Protein AF-A0A960EBP1-F1 (afdb_monomer)

Mean predicted aligned error: 22.65 Å

Radius of gyration: 35.59 Å; Cα contacts (8 Å, |Δi|>4): 374; chains: 1; bounding box: 131×84×80 Å

Structure (mmCIF, N/CA/C/O backbone):
data_AF-A0A960EBP1-F1
#
_entry.id   AF-A0A960EBP1-F1
#
loop_
_atom_site.group_PDB
_atom_site.id
_atom_site.type_symbol
_atom_site.label_atom_id
_atom_site.label_alt_id
_atom_site.label_comp_id
_atom_site.label_asym_id
_atom_site.label_entity_id
_atom_site.label_seq_id
_atom_site.pdbx_PDB_ins_code
_atom_site.Cartn_x
_atom_site.Cartn_y
_atom_site.Cartn_z
_atom_site.occupancy
_atom_site.B_iso_or_equiv
_atom_site.auth_seq_id
_atom_site.auth_comp_id
_atom_site.auth_asym_id
_atom_site.auth_atom_id
_atom_site.pdbx_PDB_model_num
ATOM 1 N N . MET A 1 1 ? 84.058 -10.678 -23.911 1.00 50.53 1 MET A N 1
ATOM 2 C CA . MET A 1 1 ? 83.021 -11.671 -23.559 1.00 50.53 1 MET A CA 1
ATOM 3 C C . MET A 1 1 ? 81.679 -10.974 -23.654 1.00 50.53 1 MET A C 1
ATOM 5 O O . MET A 1 1 ? 81.379 -10.130 -22.823 1.00 50.53 1 MET A O 1
ATOM 9 N N . THR A 1 2 ? 80.952 -11.227 -24.736 1.00 47.22 2 THR A N 1
ATOM 10 C CA . THR A 1 2 ? 79.698 -10.547 -25.080 1.00 47.22 2 THR A CA 1
ATOM 11 C C . THR A 1 2 ? 78.542 -11.387 -24.536 1.00 47.22 2 THR A C 1
ATOM 13 O O . THR A 1 2 ? 78.370 -12.521 -24.969 1.00 47.22 2 THR A O 1
ATOM 16 N N . GLN A 1 3 ? 77.798 -10.866 -23.558 1.00 54.66 3 GLN A N 1
ATOM 17 C CA . GLN A 1 3 ? 76.606 -11.509 -22.992 1.00 54.66 3 GLN A CA 1
ATOM 18 C C . GLN A 1 3 ? 75.416 -11.304 -23.943 1.00 54.66 3 GLN A C 1
ATOM 20 O O . GLN A 1 3 ? 74.988 -10.169 -24.149 1.00 54.66 3 GLN A O 1
ATOM 25 N N . GLN A 1 4 ? 74.886 -12.384 -24.521 1.00 52.62 4 GLN A N 1
ATOM 26 C CA . GLN A 1 4 ? 73.620 -12.379 -25.261 1.00 52.62 4 GLN A CA 1
ATOM 27 C C . GLN A 1 4 ? 72.475 -12.723 -24.297 1.00 52.62 4 GLN A C 1
ATOM 29 O O . GLN A 1 4 ? 72.468 -13.795 -23.698 1.00 52.62 4 GLN A O 1
ATOM 34 N N . HIS A 1 5 ? 71.518 -11.805 -24.141 1.00 60.91 5 HIS A N 1
ATOM 35 C CA . HIS A 1 5 ? 70.245 -12.052 -23.457 1.00 60.91 5 HIS A CA 1
ATOM 36 C C . HIS A 1 5 ? 69.281 -12.806 -24.396 1.00 60.91 5 HIS A C 1
ATOM 38 O O . HIS A 1 5 ? 69.141 -12.389 -25.548 1.00 60.91 5 HIS A O 1
ATOM 44 N N . PRO A 1 6 ? 68.581 -13.862 -23.940 1.00 66.56 6 PRO A N 1
ATOM 45 C CA . PRO A 1 6 ? 67.553 -14.528 -24.733 1.00 66.56 6 PRO A CA 1
ATOM 46 C C . PRO A 1 6 ? 66.251 -13.713 -24.724 1.00 66.56 6 PRO A C 1
ATOM 48 O O . PRO A 1 6 ? 65.672 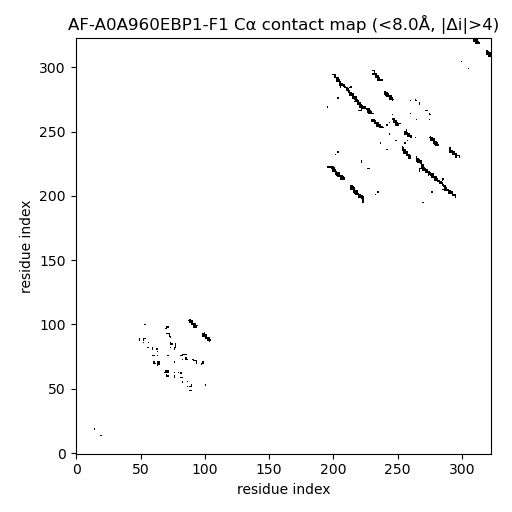-13.453 -23.671 1.00 66.56 6 PRO A O 1
ATOM 51 N N . SER A 1 7 ? 65.779 -13.309 -25.903 1.00 63.53 7 SER A N 1
ATOM 52 C CA . SER A 1 7 ? 64.467 -12.682 -26.078 1.00 63.53 7 SER A CA 1
ATOM 53 C C . SER A 1 7 ? 63.365 -13.741 -25.975 1.00 63.53 7 SER A C 1
ATOM 55 O O . SER A 1 7 ? 63.286 -14.653 -26.796 1.00 63.53 7 SER A O 1
ATOM 57 N N . THR A 1 8 ? 62.502 -13.619 -24.969 1.00 63.38 8 THR A N 1
ATOM 58 C CA . THR A 1 8 ? 61.244 -14.365 -24.861 1.00 63.38 8 THR A CA 1
ATOM 59 C C . THR A 1 8 ? 60.291 -13.926 -25.971 1.00 63.38 8 THR A C 1
ATOM 61 O O . THR A 1 8 ? 59.839 -12.782 -25.988 1.00 63.38 8 THR A O 1
ATOM 64 N N . ALA A 1 9 ? 59.976 -14.830 -26.896 1.00 58.91 9 ALA A N 1
ATOM 65 C CA . ALA A 1 9 ? 58.909 -14.639 -27.868 1.00 58.91 9 ALA A CA 1
ATOM 66 C C . ALA A 1 9 ? 57.545 -14.790 -27.167 1.00 58.91 9 ALA A C 1
ATOM 68 O O . ALA A 1 9 ? 57.033 -15.902 -27.036 1.00 58.91 9 ALA A O 1
ATOM 69 N N . SER A 1 10 ? 56.955 -13.683 -26.704 1.00 62.94 10 SER A N 1
ATOM 70 C CA . SER A 1 10 ? 55.517 -13.646 -26.416 1.00 62.94 10 SER A CA 1
ATOM 71 C C . SER A 1 10 ? 54.772 -13.739 -27.741 1.00 62.94 10 SER A C 1
ATOM 73 O O . SER A 1 10 ? 54.796 -12.815 -28.552 1.00 62.94 10 SER A O 1
ATOM 75 N N . GLY A 1 11 ? 54.146 -14.888 -27.984 1.00 61.69 11 GLY A N 1
ATOM 76 C CA . GLY A 1 11 ? 53.206 -15.071 -29.079 1.00 61.69 11 GLY A CA 1
ATOM 77 C C . GLY A 1 11 ? 51.903 -14.341 -28.778 1.00 61.69 11 GLY A C 1
ATOM 78 O O . GLY A 1 11 ? 50.928 -14.985 -28.400 1.00 61.69 11 GLY A O 1
ATOM 79 N N . ASP A 1 12 ? 51.885 -13.022 -28.963 1.00 64.00 12 ASP A N 1
ATOM 80 C CA . ASP A 1 12 ? 50.646 -12.245 -29.021 1.00 64.00 12 ASP A CA 1
ATOM 81 C C . ASP A 1 12 ? 49.909 -12.607 -30.312 1.00 64.00 12 ASP A C 1
ATOM 83 O O . ASP A 1 12 ? 50.101 -12.031 -31.385 1.00 64.00 12 ASP A O 1
ATOM 87 N N . ARG A 1 13 ? 49.072 -13.638 -30.211 1.00 66.62 13 ARG A N 1
ATOM 88 C CA . ARG A 1 13 ? 48.073 -13.963 -31.223 1.00 66.62 13 ARG A CA 1
ATOM 89 C C . ARG A 1 13 ? 46.947 -12.949 -31.064 1.00 66.62 13 ARG A C 1
ATOM 91 O O . ARG A 1 13 ? 46.098 -13.098 -30.193 1.00 66.62 13 ARG A O 1
ATOM 98 N N . GLY A 1 14 ? 46.977 -11.892 -31.873 1.00 66.62 14 GLY A N 1
ATOM 99 C CA . GLY A 1 14 ? 45.854 -10.966 -31.982 1.00 66.62 14 GLY A CA 1
ATOM 100 C C . GLY A 1 14 ? 44.593 -11.733 -32.385 1.00 66.62 14 GLY A C 1
ATOM 101 O O . GLY A 1 14 ? 44.607 -12.447 -33.388 1.00 66.62 14 GLY A O 1
ATOM 102 N N . PHE A 1 15 ? 43.532 -11.613 -31.583 1.00 70.62 15 PHE A N 1
ATOM 103 C CA . PHE A 1 15 ? 42.218 -12.179 -31.885 1.00 70.62 15 PHE A CA 1
ATOM 104 C C . PHE A 1 15 ? 41.768 -11.705 -33.266 1.00 70.62 15 PHE A C 1
ATOM 106 O O . PHE A 1 15 ? 41.815 -10.511 -33.574 1.00 70.62 15 PHE A O 1
ATOM 113 N N . SER A 1 16 ? 41.360 -12.641 -34.118 1.00 85.38 16 SER A N 1
ATOM 114 C CA . SER A 1 16 ? 40.920 -12.289 -35.464 1.00 85.38 16 SER A CA 1
ATOM 115 C C . SER A 1 16 ? 39.616 -11.493 -35.381 1.00 85.38 16 SER A C 1
ATOM 117 O O . SER A 1 16 ? 38.728 -11.828 -34.600 1.00 85.38 16 SER A O 1
ATOM 119 N N . LEU A 1 17 ? 39.451 -10.455 -36.207 1.00 85.88 17 LEU A N 1
ATOM 120 C CA . LEU A 1 17 ? 38.198 -9.684 -36.254 1.00 85.88 17 LEU A CA 1
ATOM 121 C C . LEU A 1 17 ? 36.979 -10.583 -36.521 1.00 85.88 17 LEU A C 1
ATOM 123 O O . LEU A 1 17 ? 35.895 -10.326 -36.003 1.00 85.88 17 LEU A O 1
ATOM 127 N N . ILE A 1 18 ? 37.168 -11.669 -37.280 1.00 90.12 18 ILE A N 1
ATOM 128 C CA . ILE A 1 18 ? 36.109 -12.651 -37.542 1.00 90.12 18 ILE A CA 1
ATOM 129 C C . ILE A 1 18 ? 35.723 -13.445 -36.287 1.00 90.12 18 ILE A C 1
ATOM 131 O O . ILE A 1 18 ? 34.579 -13.854 -36.145 1.00 90.12 18 ILE A O 1
ATOM 135 N N . GLU A 1 19 ? 36.656 -13.635 -35.360 1.00 87.38 19 GLU A N 1
ATOM 136 C CA . GLU A 1 19 ? 36.460 -14.411 -34.137 1.00 87.38 19 GLU A CA 1
ATOM 137 C C . GLU A 1 19 ? 35.567 -13.646 -33.167 1.00 87.38 19 GLU A C 1
ATOM 139 O O . GLU A 1 19 ? 34.557 -14.165 -32.698 1.00 87.38 19 GLU A O 1
ATOM 144 N N . MET A 1 20 ? 35.860 -12.361 -32.970 1.00 89.56 20 MET A N 1
ATOM 145 C CA . MET A 1 20 ? 34.991 -11.492 -32.182 1.00 89.56 20 MET A CA 1
ATOM 146 C C . MET A 1 20 ? 33.631 -11.285 -32.859 1.00 8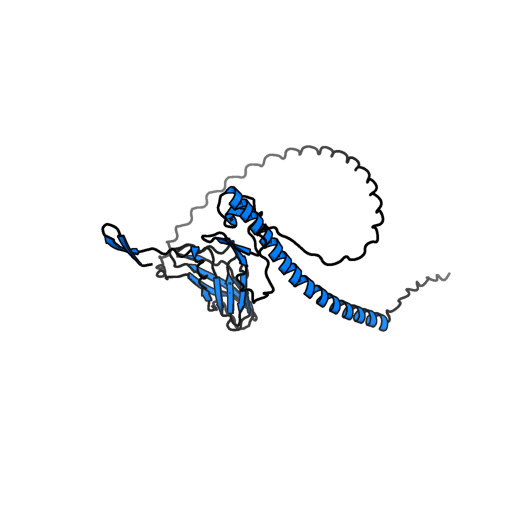9.56 20 MET A C 1
ATOM 148 O O . MET A 1 20 ? 32.620 -11.267 -32.163 1.00 89.56 20 MET A O 1
ATOM 152 N N . LEU A 1 21 ? 33.571 -11.215 -34.196 1.00 90.25 21 LEU A N 1
ATOM 153 C CA . LEU A 1 21 ? 32.307 -11.099 -34.933 1.00 90.25 21 LEU A CA 1
ATOM 154 C C . LEU A 1 21 ? 31.401 -12.326 -34.746 1.00 90.25 21 LEU A C 1
ATOM 156 O O . LEU A 1 21 ? 30.203 -12.178 -34.500 1.00 90.25 21 LEU A O 1
ATOM 160 N N . VAL A 1 22 ? 31.954 -13.536 -34.844 1.00 92.94 22 VAL A N 1
ATOM 161 C CA . VAL A 1 22 ? 31.183 -14.769 -34.630 1.00 92.94 22 VAL A CA 1
ATOM 162 C C . VAL A 1 22 ? 30.699 -14.845 -33.184 1.00 92.94 22 VAL A C 1
ATOM 164 O O . VAL A 1 22 ? 29.532 -15.153 -32.958 1.00 92.94 22 VAL A O 1
ATOM 167 N N . VAL A 1 23 ? 31.540 -14.487 -32.209 1.00 94.31 23 VAL A N 1
ATOM 168 C CA . VAL A 1 23 ? 31.164 -14.500 -30.788 1.00 94.31 23 VAL A CA 1
ATOM 169 C C . VAL A 1 23 ? 30.004 -13.548 -30.507 1.00 94.31 23 VAL A C 1
ATOM 171 O O . VAL A 1 23 ? 28.998 -13.981 -29.950 1.00 94.31 23 VAL A O 1
ATOM 174 N N . ILE A 1 24 ? 30.084 -12.282 -30.929 1.00 93.25 24 ILE A N 1
ATOM 175 C CA . ILE A 1 24 ? 28.989 -11.329 -30.676 1.00 93.25 24 ILE A CA 1
ATOM 176 C C . ILE A 1 24 ? 27.703 -11.724 -31.412 1.00 93.25 24 ILE A C 1
ATOM 178 O O . ILE A 1 24 ? 26.613 -11.502 -30.893 1.00 93.25 24 ILE A O 1
ATOM 182 N N . THR A 1 25 ? 27.817 -12.358 -32.583 1.00 96.06 25 THR A N 1
ATOM 183 C CA . THR A 1 25 ? 26.655 -12.837 -33.344 1.00 96.06 25 THR A CA 1
ATOM 184 C C . THR A 1 25 ? 25.982 -14.010 -32.633 1.00 96.06 25 THR A C 1
ATOM 186 O O . THR A 1 25 ? 24.767 -13.998 -32.449 1.00 96.06 25 THR A O 1
ATOM 189 N N . VAL A 1 26 ? 26.757 -15.001 -32.180 1.00 96.00 26 VAL A N 1
ATOM 190 C CA . VAL A 1 26 ? 26.234 -16.151 -31.426 1.00 96.00 26 VAL A CA 1
ATOM 191 C C . VAL A 1 26 ? 25.617 -15.692 -30.105 1.00 96.00 26 VAL A C 1
ATOM 193 O O . VAL A 1 26 ? 24.510 -16.114 -29.781 1.00 96.00 26 VAL A O 1
ATOM 196 N N . LEU A 1 27 ? 26.274 -14.783 -29.376 1.00 95.38 27 LEU A N 1
ATOM 197 C CA . LEU A 1 27 ? 25.723 -14.212 -28.144 1.00 95.38 27 LEU A CA 1
ATOM 198 C C . LEU A 1 27 ? 24.431 -13.425 -28.405 1.00 95.38 27 LEU A C 1
ATOM 200 O O . LEU A 1 27 ? 23.485 -13.554 -27.633 1.00 95.38 27 LEU A O 1
ATOM 204 N N . GLY A 1 28 ? 24.352 -12.670 -29.506 1.00 95.75 28 GLY A N 1
ATOM 205 C CA . GLY A 1 28 ? 23.135 -11.964 -29.909 1.00 95.75 28 GLY A CA 1
ATOM 206 C C . GLY A 1 28 ? 21.968 -12.914 -30.189 1.00 95.75 28 GLY A C 1
ATOM 207 O O . GLY A 1 28 ? 20.865 -12.698 -29.689 1.00 95.75 28 GLY A O 1
ATOM 208 N N . ILE A 1 29 ? 22.215 -14.005 -30.920 1.00 95.94 29 ILE A N 1
ATOM 209 C CA . ILE A 1 29 ? 21.192 -15.023 -31.200 1.00 95.94 29 ILE A CA 1
ATOM 210 C C . ILE A 1 29 ? 20.745 -15.705 -29.899 1.00 95.94 29 ILE A C 1
ATOM 212 O O . ILE A 1 29 ? 19.546 -15.763 -29.623 1.00 95.94 29 ILE A O 1
ATOM 216 N N . LEU A 1 30 ? 21.684 -16.164 -29.063 1.00 95.94 30 LEU A N 1
ATOM 217 C CA . LEU A 1 30 ? 21.364 -16.835 -27.798 1.00 95.94 30 LEU A CA 1
ATOM 218 C C . LEU A 1 30 ? 20.577 -15.933 -26.836 1.00 95.94 30 LEU A C 1
ATOM 220 O O . LEU A 1 30 ? 19.619 -16.397 -26.222 1.00 95.94 30 LEU A O 1
ATOM 224 N N . ALA A 1 31 ? 20.924 -14.645 -26.744 1.00 92.06 31 ALA A N 1
ATOM 225 C CA . ALA A 1 31 ? 20.224 -13.694 -25.883 1.00 92.06 31 ALA A CA 1
ATOM 226 C C . ALA A 1 31 ? 18.737 -13.561 -26.249 1.00 92.06 31 ALA A C 1
ATOM 228 O O . ALA A 1 31 ? 17.886 -13.536 -25.362 1.00 92.06 31 ALA A O 1
ATOM 229 N N . THR A 1 32 ? 18.404 -13.533 -27.545 1.00 92.25 32 THR A N 1
ATOM 230 C CA . THR A 1 32 ? 16.998 -13.439 -27.975 1.00 92.25 32 THR A CA 1
ATOM 231 C C . THR A 1 32 ? 16.188 -14.679 -27.596 1.00 92.25 32 THR A C 1
ATOM 233 O O . THR A 1 32 ? 15.077 -14.540 -27.089 1.00 92.25 32 THR A O 1
ATOM 236 N N . ILE A 1 33 ? 16.752 -15.882 -27.758 1.00 90.00 33 ILE A N 1
ATOM 237 C CA . ILE A 1 33 ? 16.079 -17.148 -27.423 1.00 90.00 33 ILE A CA 1
ATOM 238 C C . ILE A 1 33 ? 15.768 -17.221 -25.922 1.00 90.00 33 ILE A C 1
ATOM 240 O O . ILE A 1 33 ? 14.661 -17.598 -25.540 1.00 90.00 33 ILE A O 1
ATOM 244 N N . VAL A 1 34 ? 16.716 -16.817 -25.069 1.00 88.12 34 VAL A N 1
ATOM 245 C CA . VAL A 1 34 ? 16.548 -16.842 -23.607 1.00 88.12 34 VAL A CA 1
ATOM 246 C C . VAL A 1 34 ? 15.411 -15.926 -23.149 1.00 88.12 34 VAL A C 1
ATOM 248 O O . VAL A 1 34 ? 14.614 -16.336 -22.312 1.00 88.12 34 VAL A O 1
ATOM 251 N N . VAL A 1 35 ? 15.278 -14.724 -23.719 1.00 82.00 35 VAL A N 1
ATOM 252 C CA . VAL A 1 35 ? 14.202 -13.788 -23.341 1.00 82.00 35 VAL A CA 1
ATOM 253 C C . VAL A 1 35 ? 12.819 -14.362 -23.658 1.00 82.00 35 VAL A C 1
ATOM 255 O O . VAL A 1 35 ? 11.915 -14.256 -22.831 1.00 82.00 35 VAL A O 1
ATOM 258 N N . PHE A 1 36 ? 12.647 -15.009 -24.816 1.00 76.38 36 PHE A N 1
ATOM 259 C CA . PHE A 1 36 ? 11.378 -15.660 -25.158 1.00 76.38 36 PHE A CA 1
ATOM 260 C C . PHE A 1 36 ? 11.080 -16.868 -24.260 1.00 76.38 36 PHE A C 1
ATOM 262 O O . PHE A 1 36 ? 9.939 -17.034 -23.838 1.00 76.38 36 PHE A O 1
ATOM 269 N N . ALA A 1 37 ? 12.095 -17.665 -23.914 1.00 76.25 37 ALA A N 1
ATOM 270 C CA . ALA A 1 37 ? 11.937 -18.797 -23.001 1.00 76.25 37 ALA A CA 1
ATOM 271 C C . ALA A 1 37 ? 11.593 -18.360 -21.561 1.00 76.25 37 ALA A C 1
ATOM 273 O O . ALA A 1 37 ? 10.751 -18.980 -20.918 1.00 76.25 37 ALA A O 1
ATOM 274 N N . MET A 1 38 ? 12.195 -17.272 -21.063 1.00 72.88 38 MET A N 1
ATOM 275 C CA . MET A 1 38 ? 11.909 -16.732 -19.725 1.00 72.88 38 MET A CA 1
ATOM 276 C C . MET A 1 38 ? 10.504 -16.134 -19.617 1.00 72.88 38 MET A C 1
ATOM 278 O O . MET A 1 38 ? 9.889 -16.225 -18.560 1.00 72.88 38 MET A O 1
ATOM 282 N N . ARG A 1 39 ? 9.992 -15.532 -20.697 1.00 64.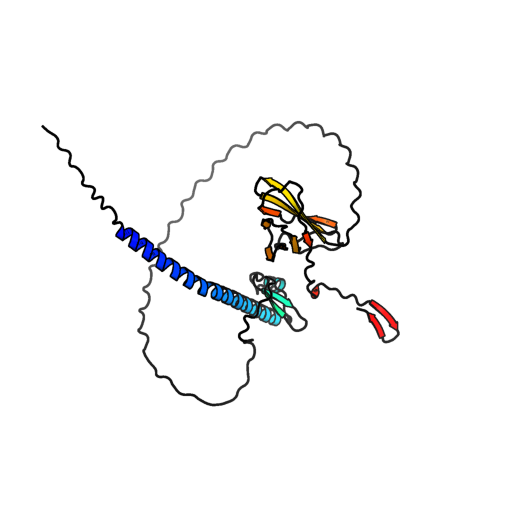38 39 ARG A N 1
ATOM 283 C CA . ARG A 1 39 ? 8.672 -14.891 -20.691 1.00 64.38 39 ARG A CA 1
ATOM 284 C C . ARG A 1 39 ? 7.525 -15.898 -20.574 1.00 64.38 39 ARG A C 1
ATOM 286 O O . ARG A 1 39 ? 6.545 -15.589 -19.924 1.00 64.38 39 ARG A O 1
ATOM 293 N N . GLY A 1 40 ? 7.663 -17.095 -21.151 1.00 65.88 40 GLY A N 1
ATOM 294 C CA . GLY A 1 40 ? 6.643 -18.145 -21.034 1.00 65.88 40 GLY A CA 1
ATOM 295 C C . GLY A 1 40 ? 6.596 -18.817 -19.657 1.00 65.88 40 GLY A C 1
ATOM 296 O O . GLY A 1 40 ? 5.523 -19.165 -19.190 1.00 65.88 40 GLY A O 1
ATOM 297 N N . GLY A 1 41 ? 7.742 -18.976 -18.986 1.00 66.00 41 GLY A N 1
ATOM 298 C CA . GLY A 1 41 ? 7.796 -19.633 -17.673 1.00 66.00 41 GLY A CA 1
ATOM 299 C C . GLY A 1 41 ? 7.446 -18.732 -16.484 1.00 66.00 41 GLY A C 1
ATOM 300 O O . GLY A 1 41 ? 7.137 -19.248 -15.415 1.00 66.00 41 GLY A O 1
ATOM 301 N N . ALA A 1 42 ? 7.519 -17.407 -16.640 1.00 67.00 42 ALA A N 1
ATOM 302 C CA . ALA A 1 42 ? 7.250 -16.467 -15.551 1.00 67.00 42 ALA A CA 1
ATOM 303 C C . ALA A 1 42 ? 5.755 -16.403 -15.199 1.00 67.00 42 ALA A C 1
ATOM 305 O O . ALA A 1 42 ? 5.404 -16.575 -14.035 1.00 67.00 42 ALA A O 1
ATO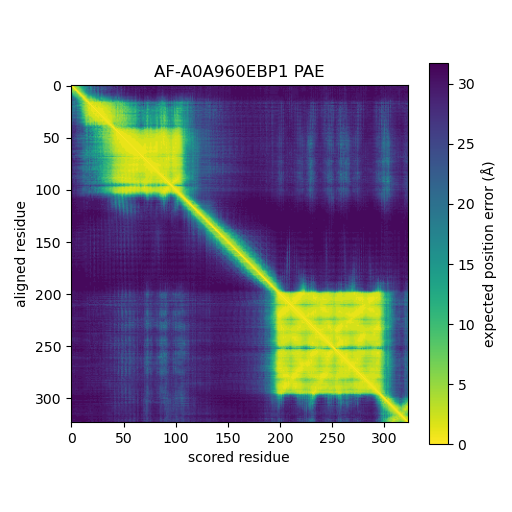M 306 N N . ASP A 1 43 ? 4.892 -16.242 -16.206 1.00 65.69 43 ASP A N 1
ATOM 307 C CA . ASP A 1 43 ? 3.441 -16.136 -16.010 1.00 65.69 43 ASP A CA 1
ATOM 308 C C . ASP A 1 43 ? 2.856 -17.449 -15.450 1.00 65.69 43 ASP A C 1
ATOM 310 O O . ASP A 1 43 ? 1.994 -17.444 -14.574 1.00 65.69 43 ASP A O 1
ATOM 314 N N . GLU A 1 44 ? 3.375 -18.597 -15.901 1.00 69.81 44 GLU A N 1
ATOM 315 C CA . GLU A 1 44 ? 2.947 -19.915 -15.420 1.00 69.81 44 GLU A CA 1
ATOM 316 C C . GLU A 1 44 ? 3.421 -20.199 -13.985 1.00 69.81 44 GLU A C 1
ATOM 318 O O . GLU A 1 44 ? 2.687 -20.795 -13.196 1.00 69.81 44 GLU A O 1
ATOM 323 N N . ALA A 1 45 ? 4.613 -19.725 -13.604 1.00 67.50 45 ALA A N 1
ATOM 324 C CA . ALA A 1 45 ? 5.100 -19.827 -12.228 1.00 67.50 45 ALA A CA 1
ATOM 325 C C . ALA A 1 45 ? 4.274 -18.973 -11.254 1.00 67.50 45 ALA A C 1
ATOM 327 O O . ALA A 1 45 ? 4.064 -19.382 -10.112 1.00 67.50 45 ALA A O 1
ATOM 328 N N . GLU A 1 46 ? 3.798 -17.813 -11.708 1.00 72.56 46 GLU A N 1
ATOM 329 C CA . GLU A 1 46 ? 2.905 -16.948 -10.940 1.00 72.56 46 GLU A CA 1
ATOM 330 C C . GLU A 1 46 ? 1.516 -17.580 -10.796 1.00 72.56 46 GLU A C 1
ATOM 332 O O . GLU A 1 46 ? 1.031 -17.756 -9.684 1.00 72.56 46 GLU A O 1
ATOM 337 N N . ALA A 1 47 ? 0.899 -18.044 -11.884 1.00 72.38 47 ALA A N 1
ATOM 338 C CA . ALA A 1 47 ? -0.376 -18.759 -11.795 1.00 72.38 47 ALA A CA 1
ATOM 339 C C . ALA A 1 47 ? -0.292 -19.986 -10.862 1.00 72.38 47 ALA A C 1
ATOM 341 O O . ALA A 1 47 ? -1.192 -20.233 -10.054 1.00 72.38 47 ALA A O 1
ATOM 342 N N . ALA A 1 48 ? 0.819 -20.726 -10.919 1.00 71.00 48 ALA A N 1
ATOM 343 C CA . ALA A 1 48 ? 1.066 -21.857 -10.036 1.00 71.00 48 ALA A CA 1
ATOM 344 C C . ALA A 1 48 ? 1.236 -21.451 -8.562 1.00 71.00 48 ALA A C 1
ATOM 346 O O . ALA A 1 48 ? 0.821 -22.214 -7.686 1.00 71.00 48 ALA A O 1
ATOM 347 N N . SER A 1 49 ? 1.822 -20.284 -8.263 1.00 78.25 49 SER A N 1
ATOM 348 C CA . SER A 1 49 ? 1.959 -19.808 -6.881 1.00 78.25 49 SER A CA 1
ATOM 349 C C . SER A 1 49 ? 0.614 -19.395 -6.291 1.00 78.25 49 SER A C 1
ATOM 351 O O . SER A 1 49 ? 0.329 -19.784 -5.160 1.00 78.25 49 SER A O 1
ATOM 353 N N . TYR A 1 50 ? -0.237 -18.713 -7.067 1.00 75.69 50 TYR A N 1
ATOM 354 C CA . TYR A 1 50 ? -1.611 -18.405 -6.658 1.00 75.69 50 TYR A CA 1
ATOM 355 C C . TYR A 1 50 ? -2.394 -19.691 -6.355 1.00 75.69 50 TYR A C 1
ATOM 357 O O . TYR A 1 50 ? -2.896 -19.858 -5.248 1.00 75.69 50 TYR A O 1
ATOM 365 N N . ALA A 1 51 ? -2.410 -20.659 -7.275 1.00 77.00 51 ALA A N 1
ATOM 366 C CA . ALA A 1 51 ? -3.140 -21.912 -7.066 1.00 77.00 51 ALA A CA 1
ATOM 367 C C . ALA A 1 51 ? -2.602 -22.749 -5.884 1.00 77.00 51 ALA A C 1
ATOM 369 O O . ALA A 1 51 ? -3.348 -23.479 -5.229 1.00 77.00 51 ALA A O 1
ATOM 370 N N . ALA A 1 52 ? -1.295 -22.699 -5.611 1.00 78.75 52 ALA A N 1
ATOM 371 C CA . ALA A 1 52 ? -0.704 -23.400 -4.470 1.00 78.75 52 ALA A CA 1
ATOM 372 C C . ALA A 1 52 ? -1.081 -22.750 -3.130 1.00 78.75 52 ALA A C 1
ATOM 374 O O . ALA A 1 52 ? -1.322 -23.449 -2.142 1.00 78.75 52 ALA A O 1
ATOM 375 N N . ASP A 1 53 ? -1.118 -21.422 -3.103 1.00 84.44 53 ASP A N 1
ATOM 376 C CA . ASP A 1 53 ? -1.494 -20.649 -1.929 1.00 84.44 53 ASP A CA 1
ATOM 377 C C . ASP A 1 53 ? -2.988 -20.805 -1.605 1.00 84.44 53 ASP A C 1
ATOM 379 O O . ASP A 1 53 ? -3.332 -21.119 -0.467 1.00 84.44 53 ASP A O 1
ATOM 383 N N . GLU A 1 54 ? -3.851 -20.747 -2.622 1.00 85.00 54 GLU A N 1
ATOM 384 C CA . GLU A 1 54 ? -5.291 -21.013 -2.511 1.00 85.00 54 GLU A CA 1
ATOM 385 C C . GLU A 1 54 ? -5.560 -22.350 -1.801 1.00 85.00 54 GLU A C 1
ATOM 387 O O . GLU A 1 54 ? -6.155 -22.379 -0.723 1.00 85.00 54 GLU A O 1
ATOM 392 N N . ARG A 1 55 ? -4.990 -23.451 -2.312 1.00 86.31 55 ARG A N 1
ATOM 393 C CA . ARG A 1 55 ? -5.122 -24.796 -1.711 1.00 86.31 55 ARG A CA 1
ATOM 394 C C . ARG A 1 55 ? -4.616 -24.872 -0.271 1.00 86.31 55 ARG A C 1
ATOM 396 O O . ARG A 1 55 ? -5.119 -25.661 0.535 1.00 86.31 55 ARG A O 1
ATOM 403 N N . THR A 1 56 ? -3.585 -24.091 0.052 1.00 92.50 56 THR A N 1
ATOM 404 C CA . THR A 1 56 ? -3.029 -24.032 1.409 1.00 92.50 56 THR A CA 1
ATOM 405 C C . THR A 1 56 ? -4.044 -23.416 2.367 1.00 92.50 56 THR A C 1
ATOM 407 O O . THR A 1 56 ? -4.262 -23.954 3.456 1.00 92.50 56 THR A O 1
ATOM 410 N N . ILE A 1 57 ? -4.703 -22.332 1.953 1.00 88.06 57 ILE A N 1
ATOM 411 C CA . ILE A 1 57 ? -5.737 -21.677 2.754 1.00 88.06 57 ILE A CA 1
ATOM 412 C C . ILE A 1 57 ? -6.980 -22.562 2.854 1.00 88.06 57 ILE A C 1
ATOM 414 O O . ILE A 1 57 ? -7.498 -22.726 3.954 1.00 88.06 57 ILE A O 1
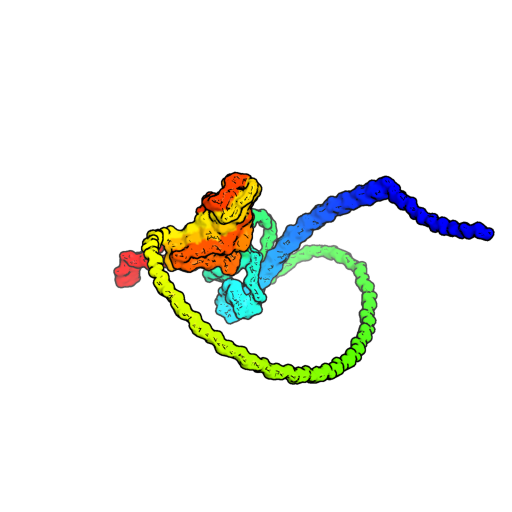ATOM 418 N N . GLU A 1 58 ? -7.419 -23.201 1.768 1.00 90.00 58 GLU A N 1
ATOM 419 C CA . GLU A 1 58 ? -8.566 -24.120 1.796 1.00 90.00 58 GLU A CA 1
ATOM 420 C C . GLU A 1 58 ? -8.370 -25.259 2.801 1.00 90.00 58 GLU A C 1
ATOM 422 O O . GLU A 1 58 ? -9.217 -25.502 3.661 1.00 90.00 58 GLU A O 1
ATOM 427 N N . THR A 1 59 ? -7.197 -25.894 2.774 1.00 93.00 59 THR A N 1
ATOM 428 C CA . THR A 1 59 ? -6.855 -26.957 3.730 1.00 93.00 59 THR A CA 1
ATOM 429 C C . THR A 1 59 ? -6.890 -26.444 5.175 1.00 93.00 59 THR A C 1
ATOM 431 O O . THR A 1 59 ? -7.376 -27.132 6.077 1.00 93.00 59 THR A O 1
ATOM 434 N N . ALA A 1 60 ? -6.390 -25.227 5.419 1.00 91.38 60 ALA A N 1
ATOM 435 C CA . ALA A 1 60 ? -6.422 -24.605 6.740 1.00 91.38 60 ALA A CA 1
ATOM 436 C C . ALA A 1 60 ? -7.858 -24.284 7.190 1.00 91.38 60 ALA A C 1
ATOM 438 O O . ALA A 1 60 ? -8.200 -24.513 8.351 1.00 91.38 60 ALA A O 1
ATOM 439 N N . GLN A 1 61 ? -8.708 -23.812 6.279 1.00 93.75 61 GLN A N 1
ATOM 440 C CA . GLN A 1 61 ? -10.116 -23.513 6.532 1.00 93.75 61 GLN A CA 1
ATOM 441 C C . GLN A 1 61 ? -10.917 -24.767 6.876 1.00 93.75 61 GLN A C 1
ATOM 443 O O . GLN A 1 61 ? -11.637 -24.784 7.875 1.00 93.75 61 GLN A O 1
ATOM 448 N N . GLU A 1 62 ? -10.754 -25.845 6.108 1.00 90.56 62 GLU A N 1
ATOM 449 C CA . GLU A 1 62 ? -11.390 -27.131 6.404 1.00 90.56 62 GLU A CA 1
ATOM 450 C C . GLU A 1 62 ? -10.936 -27.681 7.760 1.00 90.56 62 GLU A C 1
ATOM 452 O O . GLU A 1 62 ? -11.761 -28.121 8.566 1.00 90.56 62 GLU A O 1
ATOM 457 N N . ALA A 1 63 ? -9.636 -27.593 8.061 1.00 92.25 63 ALA A N 1
ATOM 458 C CA . ALA A 1 63 ? -9.095 -28.015 9.347 1.00 92.25 63 ALA A CA 1
ATOM 459 C C . ALA A 1 63 ? -9.634 -27.177 10.518 1.00 92.25 63 ALA A C 1
ATOM 461 O O . ALA A 1 63 ? -9.899 -27.730 11.590 1.00 92.25 63 ALA A O 1
ATOM 462 N N . TYR A 1 64 ? -9.807 -25.865 10.335 1.00 92.06 64 TYR A N 1
ATOM 463 C CA . TYR A 1 64 ? -10.364 -24.982 11.357 1.00 92.06 64 TYR A CA 1
ATOM 464 C C . TYR A 1 64 ? -11.854 -25.254 11.574 1.00 92.06 64 TYR A C 1
ATOM 466 O O . TYR A 1 64 ? -12.290 -25.395 12.720 1.00 92.06 64 TYR A O 1
ATOM 474 N N . ASN A 1 65 ? -12.620 -25.407 10.493 1.00 91.62 65 ASN A N 1
ATOM 475 C CA . ASN A 1 65 ? -14.045 -25.713 10.551 1.00 91.62 65 ASN A CA 1
ATOM 476 C C . ASN A 1 65 ? -14.309 -27.080 11.196 1.00 91.62 65 ASN A C 1
ATOM 478 O O . ASN A 1 65 ? -15.185 -27.203 12.049 1.00 91.62 65 ASN A O 1
ATOM 482 N N . ALA A 1 66 ? -13.492 -28.092 10.897 1.00 92.94 66 ALA A N 1
ATOM 483 C CA . ALA A 1 66 ? -13.587 -29.399 11.547 1.00 92.94 66 ALA A CA 1
ATOM 484 C C . ALA A 1 66 ? -13.380 -29.332 13.074 1.00 92.94 66 ALA A C 1
ATOM 486 O O . ALA A 1 66 ? -13.935 -30.149 13.810 1.00 92.94 66 ALA A O 1
ATOM 487 N N . GLN A 1 67 ? -12.592 -28.367 13.559 1.00 92.12 67 GLN A N 1
ATOM 488 C CA . GLN A 1 67 ? -12.297 -28.193 14.984 1.00 92.12 67 GLN A CA 1
ATOM 489 C C . GLN A 1 67 ? -13.305 -27.284 15.700 1.00 92.12 67 GLN A C 1
ATOM 491 O O . GLN A 1 67 ? -13.625 -27.529 16.862 1.00 92.12 67 GLN A O 1
ATOM 496 N N . ASN A 1 68 ? -13.801 -26.246 15.023 1.00 88.31 68 ASN A N 1
ATOM 497 C CA . ASN A 1 68 ? -14.542 -25.148 15.653 1.00 88.31 68 ASN A CA 1
ATOM 498 C C . ASN A 1 68 ? -15.992 -25.009 15.157 1.00 88.31 68 ASN A C 1
ATOM 500 O O . ASN A 1 68 ? -16.759 -24.223 15.715 1.00 88.31 68 ASN A O 1
ATOM 504 N N . GLY A 1 69 ? -16.382 -25.759 14.124 1.00 89.19 69 GLY A N 1
ATOM 505 C CA . GLY A 1 69 ? -17.724 -25.741 13.534 1.00 89.19 69 GLY A CA 1
ATOM 506 C C . GLY A 1 69 ? -18.073 -24.466 12.760 1.00 89.19 69 GLY A C 1
ATOM 507 O O . GLY A 1 69 ? -19.251 -24.230 12.502 1.00 89.19 69 GLY A O 1
ATOM 508 N N . HIS A 1 70 ? -17.083 -23.628 12.450 1.00 85.62 70 HIS A N 1
ATOM 509 C CA . HIS A 1 70 ? -17.201 -22.451 11.588 1.00 85.62 70 HIS A CA 1
ATOM 510 C C . HIS A 1 70 ? -15.863 -22.165 10.894 1.00 85.62 70 HIS A C 1
ATOM 512 O O . HIS A 1 70 ? -14.823 -22.625 11.362 1.00 85.62 70 HIS A O 1
ATOM 518 N N . TYR A 1 71 ? -15.890 -21.400 9.802 1.00 87.56 71 TYR A N 1
ATOM 519 C CA . TYR A 1 71 ? -14.695 -20.923 9.096 1.00 87.56 71 TYR A CA 1
ATOM 520 C C . TYR A 1 71 ? -14.114 -19.663 9.749 1.00 87.56 71 TYR A C 1
ATOM 522 O O . TYR A 1 71 ? -14.818 -18.959 10.475 1.00 87.56 71 TYR A O 1
ATOM 530 N N . ALA A 1 72 ? -12.828 -19.408 9.516 1.00 82.38 72 ALA A N 1
ATOM 531 C CA . ALA A 1 72 ? -12.048 -18.403 10.238 1.00 82.38 72 ALA A CA 1
ATOM 532 C C . ALA A 1 72 ? -11.493 -17.318 9.316 1.00 82.38 72 ALA A C 1
ATOM 534 O O . ALA A 1 72 ? -11.255 -17.558 8.137 1.00 82.38 72 ALA A O 1
ATOM 535 N N . ASP A 1 73 ? -11.223 -16.135 9.858 1.00 85.81 73 ASP A N 1
ATOM 536 C CA . ASP A 1 73 ? -10.351 -15.176 9.183 1.00 85.81 73 ASP A CA 1
ATOM 537 C C . ASP A 1 73 ? -8.877 -15.633 9.250 1.00 85.81 73 ASP A C 1
ATOM 539 O O . ASP A 1 73 ? -8.506 -16.564 9.975 1.00 85.81 73 ASP A O 1
ATOM 543 N N . GLU A 1 74 ? -8.001 -15.004 8.468 1.00 81.00 74 GLU A N 1
ATOM 544 C CA . GLU A 1 74 ? -6.593 -15.417 8.411 1.00 81.00 74 GLU A CA 1
ATOM 545 C C . GLU A 1 74 ? -5.852 -15.221 9.737 1.00 81.00 74 GLU A C 1
ATOM 547 O O . GLU A 1 74 ? -4.949 -15.997 10.057 1.00 81.00 74 GLU A O 1
ATOM 552 N N . GLU A 1 75 ? -6.242 -14.235 10.550 1.00 82.19 75 GLU A N 1
ATOM 553 C CA . GLU A 1 75 ? -5.644 -14.014 11.869 1.00 82.19 75 GLU A CA 1
ATOM 554 C C . GLU A 1 75 ? -5.936 -15.201 12.796 1.00 82.19 75 GLU A C 1
ATOM 556 O O . GLU A 1 75 ? -5.047 -15.701 13.501 1.00 82.19 75 GLU A O 1
ATOM 561 N N . GLN A 1 76 ? -7.165 -15.707 12.752 1.00 83.00 76 GLN A N 1
ATOM 562 C CA . GLN A 1 76 ? -7.581 -16.896 13.482 1.00 83.00 76 GLN A CA 1
ATOM 563 C C . GLN A 1 76 ? -6.871 -18.158 12.978 1.00 83.00 76 GLN A C 1
ATOM 565 O O . GLN A 1 76 ? -6.434 -18.966 13.802 1.00 83.00 76 GLN A O 1
ATOM 570 N N . LEU A 1 77 ? -6.690 -18.321 11.663 1.00 86.56 77 LEU A N 1
ATOM 571 C CA . LEU A 1 77 ? -5.951 -19.456 11.093 1.00 86.56 77 LEU A CA 1
ATOM 572 C C . LEU A 1 77 ? -4.472 -19.466 11.502 1.00 86.56 77 LEU A C 1
ATOM 574 O O . LEU A 1 77 ? -3.919 -20.530 11.802 1.00 86.56 77 LEU A O 1
ATOM 578 N N . VAL A 1 78 ? -3.834 -18.293 11.555 1.00 90.88 78 VAL A N 1
ATOM 579 C CA . VAL A 1 78 ? -2.448 -18.149 12.027 1.00 90.88 78 VAL A CA 1
ATOM 580 C C . VAL A 1 78 ? -2.355 -18.426 13.524 1.00 90.88 78 VAL A C 1
ATOM 582 O O . VAL A 1 78 ? -1.478 -19.166 13.970 1.00 90.88 78 VAL A O 1
ATOM 585 N N . THR A 1 79 ? -3.293 -17.898 14.311 1.00 90.88 79 THR A N 1
ATOM 586 C CA . THR A 1 79 ? -3.346 -18.133 15.761 1.00 90.88 79 THR A CA 1
ATOM 587 C C . THR A 1 79 ? -3.577 -19.610 16.091 1.00 90.88 79 THR A C 1
ATOM 589 O O . THR A 1 79 ? -2.988 -20.132 17.038 1.00 90.88 79 THR A O 1
ATOM 592 N N . ALA A 1 80 ? -4.386 -20.307 15.288 1.00 88.56 80 ALA A N 1
ATOM 593 C CA . ALA A 1 80 ? -4.614 -21.746 15.395 1.00 88.56 80 ALA A CA 1
ATOM 594 C C . ALA A 1 80 ? -3.422 -22.595 14.906 1.00 88.56 80 ALA A C 1
ATOM 596 O O . ALA A 1 80 ? -3.437 -23.816 15.062 1.00 88.56 80 ALA A O 1
ATOM 597 N N . GLY A 1 81 ? -2.392 -21.975 14.317 1.00 93.44 81 GLY A N 1
ATOM 598 C CA . GLY A 1 81 ? -1.221 -22.663 13.771 1.00 93.44 81 GLY A CA 1
ATOM 599 C C . GLY A 1 81 ? -1.510 -23.478 12.508 1.00 93.44 81 GLY A C 1
ATOM 600 O O . GLY A 1 81 ? -0.710 -24.340 12.148 1.00 93.44 81 GLY A O 1
ATOM 601 N N . LEU A 1 82 ? -2.645 -23.225 11.851 1.00 92.38 82 LEU A N 1
ATOM 602 C CA . LEU A 1 82 ? -3.033 -23.869 10.594 1.00 92.38 82 LEU A CA 1
ATOM 603 C C . LEU A 1 82 ? -2.407 -23.158 9.390 1.00 92.38 82 LEU A C 1
ATOM 605 O O . LEU A 1 82 ? -2.073 -23.803 8.401 1.00 92.38 82 LEU A O 1
ATOM 609 N N . LEU A 1 83 ? -2.158 -21.853 9.522 1.00 93.12 83 LEU A N 1
ATOM 610 C CA . LEU A 1 83 ? -1.288 -21.085 8.637 1.00 93.12 83 LEU A CA 1
ATOM 611 C C . LEU A 1 83 ? -0.035 -20.626 9.386 1.00 93.12 83 LEU A C 1
ATOM 613 O O . LEU A 1 83 ? -0.081 -20.265 10.560 1.00 93.12 83 LEU A O 1
ATOM 617 N N . ARG A 1 84 ? 1.111 -20.612 8.693 1.00 89.00 84 ARG A N 1
ATOM 618 C CA . ARG A 1 84 ? 2.358 -20.058 9.254 1.00 89.00 84 ARG A CA 1
ATOM 619 C C . ARG A 1 84 ? 2.297 -18.531 9.356 1.00 89.00 84 ARG A C 1
ATOM 621 O O . ARG A 1 84 ? 2.879 -17.956 10.270 1.00 89.00 84 ARG A O 1
ATOM 628 N N . GLN A 1 85 ? 1.645 -17.903 8.387 1.00 85.88 85 GLN A N 1
ATOM 629 C CA . GLN A 1 85 ? 1.440 -16.465 8.253 1.00 85.88 85 GLN A CA 1
ATOM 630 C C . GLN A 1 85 ? 0.212 -16.234 7.362 1.00 85.88 85 GLN A C 1
ATOM 632 O O . GLN A 1 85 ? -0.180 -17.158 6.648 1.00 85.88 85 GLN A O 1
ATOM 637 N N . ALA A 1 86 ? -0.370 -15.033 7.412 1.00 82.88 86 ALA A N 1
ATOM 638 C CA . ALA A 1 86 ? -1.432 -14.640 6.486 1.00 82.88 86 ALA A CA 1
ATOM 639 C C . ALA A 1 86 ? -0.909 -14.663 5.043 1.00 82.88 86 ALA A C 1
ATOM 641 O O . ALA A 1 86 ? 0.290 -14.439 4.823 1.00 82.88 86 ALA A O 1
ATOM 642 N N . SER A 1 87 ? -1.784 -14.969 4.088 1.00 82.44 87 SER A N 1
ATOM 643 C CA . SER A 1 87 ? -1.400 -14.959 2.685 1.00 82.44 87 SER A CA 1
ATOM 644 C C . SER A 1 87 ? -1.169 -13.528 2.204 1.00 82.44 87 SER A C 1
ATOM 646 O O . SER A 1 87 ? -1.779 -12.567 2.664 1.00 82.44 87 SER A O 1
ATOM 648 N N . GLU A 1 88 ? -0.218 -13.383 1.285 1.00 85.56 88 GLU A N 1
ATOM 649 C CA . GLU A 1 88 ? 0.037 -12.125 0.579 1.00 85.56 88 GLU A CA 1
ATOM 650 C C . GLU A 1 88 ? -0.638 -12.104 -0.802 1.00 85.56 88 GLU A C 1
ATOM 652 O O . GLU A 1 88 ? -0.637 -11.073 -1.473 1.00 85.56 88 GLU A O 1
ATOM 657 N N . LEU A 1 89 ? -1.179 -13.244 -1.244 1.00 77.50 89 LEU A N 1
ATOM 658 C CA . LEU A 1 89 ? -1.778 -13.431 -2.566 1.00 77.50 89 LEU A CA 1
ATOM 659 C C . LEU A 1 89 ? -3.307 -13.456 -2.497 1.00 77.50 89 LEU A C 1
ATOM 661 O O . LEU A 1 89 ? -3.961 -12.946 -3.413 1.00 77.50 89 LEU A O 1
ATOM 665 N N . HIS A 1 90 ? -3.867 -13.990 -1.411 1.00 78.44 90 HIS A N 1
ATOM 666 C CA . HIS A 1 90 ? -5.304 -14.099 -1.192 1.00 78.44 90 HIS A CA 1
ATOM 667 C C . HIS A 1 90 ? -5.710 -13.524 0.163 1.00 78.44 90 HIS A C 1
ATOM 669 O O . HIS A 1 90 ? -5.029 -13.732 1.154 1.00 78.44 90 HIS A O 1
ATOM 675 N N . ASP A 1 91 ? -6.860 -12.863 0.190 1.00 80.00 91 ASP A N 1
ATOM 676 C CA . ASP A 1 91 ? -7.582 -12.469 1.395 1.00 80.00 91 ASP A CA 1
ATOM 677 C C . ASP A 1 91 ? -8.733 -13.463 1.610 1.00 80.00 91 ASP A C 1
ATOM 679 O O . ASP A 1 91 ? -9.470 -13.792 0.671 1.00 80.00 91 ASP A O 1
ATOM 683 N N . VAL A 1 92 ? -8.956 -13.881 2.858 1.00 79.81 92 VAL A N 1
ATOM 684 C CA . VAL A 1 92 ? -10.166 -14.633 3.231 1.00 79.81 92 VAL A CA 1
ATOM 685 C C . VAL A 1 92 ? -11.313 -13.671 3.529 1.00 79.81 92 VAL A C 1
ATOM 687 O O . VAL A 1 92 ? -11.208 -12.795 4.391 1.00 79.81 92 VAL A O 1
ATOM 690 N N . VAL A 1 93 ? -12.453 -13.884 2.875 1.00 75.12 93 VAL A N 1
ATOM 691 C CA . VAL A 1 93 ? -13.706 -13.186 3.171 1.00 75.12 93 VAL A CA 1
ATOM 692 C C . VAL A 1 93 ? -14.719 -14.189 3.706 1.00 75.12 93 VAL A C 1
ATOM 694 O O . VAL A 1 93 ? -15.079 -15.143 3.022 1.00 75.12 93 VAL A O 1
ATOM 697 N N . LEU A 1 94 ? -15.185 -13.965 4.933 1.00 72.56 94 LEU A N 1
ATOM 698 C CA . LEU A 1 94 ? -16.234 -14.772 5.552 1.00 72.56 94 LEU A CA 1
ATOM 699 C C . LEU A 1 94 ? -17.618 -14.284 5.117 1.00 72.56 94 LEU A C 1
ATOM 701 O O . LEU A 1 94 ? -17.875 -13.078 5.066 1.00 72.56 94 LEU A O 1
ATOM 705 N N . ASP A 1 95 ? -18.515 -15.227 4.860 1.00 71.62 95 ASP A N 1
ATOM 706 C CA . ASP A 1 95 ? -19.927 -14.973 4.595 1.00 71.62 95 ASP A CA 1
ATOM 707 C C . ASP A 1 95 ? -20.822 -15.830 5.509 1.00 71.62 95 ASP A C 1
ATOM 709 O O . ASP A 1 95 ? -20.346 -16.581 6.360 1.00 71.62 95 ASP A O 1
ATOM 713 N N . GLU A 1 96 ? -22.144 -15.677 5.394 1.00 57.47 96 GLU A N 1
ATOM 714 C CA . GLU A 1 96 ? -23.094 -16.411 6.243 1.00 57.47 96 GLU A CA 1
ATOM 715 C C . GLU A 1 96 ? -23.100 -17.932 5.982 1.00 57.47 96 GLU A C 1
ATOM 717 O O . GLU A 1 96 ? -23.616 -18.686 6.808 1.00 57.47 96 GLU A O 1
ATOM 722 N N . ALA A 1 97 ? -22.544 -18.389 4.853 1.00 64.56 97 ALA A N 1
ATOM 723 C CA . ALA A 1 97 ? -22.528 -19.786 4.422 1.00 64.56 97 ALA A CA 1
ATOM 724 C C . ALA A 1 97 ? -21.133 -20.443 4.501 1.00 64.56 97 ALA A C 1
ATOM 726 O O . ALA A 1 97 ? -21.048 -21.673 4.456 1.00 64.56 97 ALA A O 1
ATOM 727 N N . GLY A 1 98 ? -20.057 -19.664 4.634 1.00 74.94 98 GLY A N 1
ATOM 728 C CA . GLY A 1 98 ? -18.682 -20.147 4.607 1.00 74.94 98 GLY A CA 1
ATOM 729 C C . GLY A 1 98 ? -17.633 -19.045 4.431 1.00 74.94 98 GLY A C 1
ATOM 730 O O . GLY A 1 98 ? -17.628 -18.043 5.148 1.00 74.94 98 GLY A O 1
ATOM 731 N N . TYR A 1 99 ? -16.702 -19.272 3.504 1.00 83.69 99 TYR A N 1
ATOM 732 C CA . TYR A 1 99 ? -15.671 -18.312 3.115 1.00 83.69 99 TYR A CA 1
ATOM 733 C C . TYR A 1 99 ? -15.451 -18.342 1.599 1.00 83.69 99 TYR A C 1
ATOM 735 O O . TYR A 1 99 ? -15.702 -19.354 0.945 1.00 83.69 99 TYR A O 1
ATOM 743 N N . HIS A 1 100 ? -14.917 -17.254 1.055 1.00 80.00 100 HIS A N 1
ATOM 744 C CA . HIS A 1 100 ? -14.367 -17.204 -0.295 1.00 80.00 100 HIS A CA 1
ATOM 745 C C . HIS A 1 100 ? -13.036 -16.450 -0.299 1.00 80.00 100 HIS A C 1
ATOM 747 O O . HIS A 1 100 ? -12.773 -15.613 0.568 1.00 80.00 100 HIS A O 1
ATOM 753 N N . LEU A 1 101 ? -12.189 -16.768 -1.275 1.00 77.38 101 LEU A N 1
ATOM 754 C CA . LEU A 1 101 ? -10.881 -16.148 -1.450 1.00 77.38 101 LEU A CA 1
ATOM 755 C C . LEU A 1 101 ? -10.975 -15.045 -2.501 1.00 77.38 101 LEU A C 1
ATOM 757 O O . LEU A 1 101 ? -11.593 -15.215 -3.552 1.00 77.38 101 LEU A O 1
ATOM 761 N N . VAL A 1 102 ? -10.363 -13.902 -2.214 1.00 74.69 102 VAL A N 1
ATOM 762 C CA . VAL A 1 102 ? -10.207 -12.795 -3.168 1.00 74.69 102 VAL A CA 1
ATOM 763 C C . VAL A 1 102 ? -8.732 -12.464 -3.300 1.00 74.69 102 VAL A C 1
ATOM 765 O O . VAL A 1 102 ? -7.981 -12.652 -2.350 1.00 74.69 102 VAL A O 1
ATOM 768 N N . ARG A 1 103 ? -8.282 -11.959 -4.452 1.00 69.56 103 ARG A N 1
ATOM 769 C CA . ARG A 1 103 ? -6.884 -11.526 -4.569 1.00 69.56 103 ARG A CA 1
ATOM 770 C C . ARG A 1 103 ? -6.601 -10.358 -3.626 1.00 69.56 103 ARG A C 1
ATOM 772 O O . ARG A 1 103 ? -7.339 -9.370 -3.620 1.00 69.56 103 ARG A O 1
ATOM 779 N N . ALA A 1 104 ? -5.495 -10.453 -2.894 1.00 64.50 104 ALA A N 1
ATOM 780 C CA . ALA A 1 104 ? -5.047 -9.430 -1.950 1.00 64.50 104 ALA A CA 1
ATOM 781 C C . ALA A 1 104 ? -4.643 -8.105 -2.640 1.00 64.50 104 ALA A C 1
ATOM 783 O O . ALA A 1 104 ? -4.598 -7.048 -2.011 1.00 64.50 104 ALA A O 1
ATOM 784 N N . ASP A 1 105 ? -4.379 -8.133 -3.953 1.00 54.78 105 ASP A N 1
ATOM 785 C CA . ASP A 1 105 ? -3.949 -6.971 -4.742 1.00 54.78 105 ASP A CA 1
ATOM 786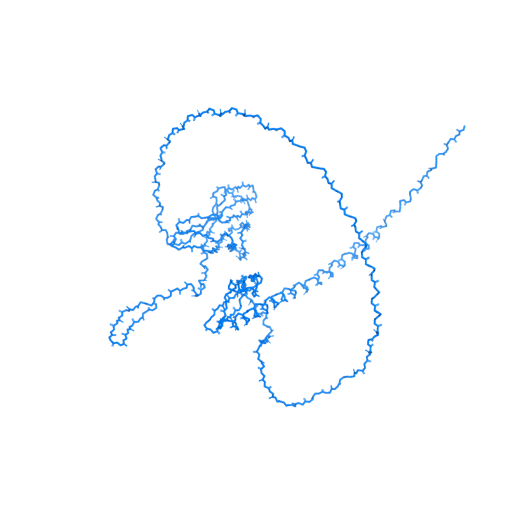 C C . ASP A 1 105 ? -5.097 -6.045 -5.195 1.00 54.78 105 ASP A C 1
ATOM 788 O O . ASP A 1 105 ? -4.842 -4.945 -5.696 1.00 54.78 105 ASP A O 1
ATOM 792 N N . GLY A 1 106 ? -6.361 -6.447 -5.001 1.00 50.47 106 GLY A N 1
ATOM 793 C CA . GLY A 1 106 ? -7.537 -5.658 -5.381 1.00 50.47 106 GLY A CA 1
ATOM 794 C C . GLY A 1 106 ? -7.654 -5.377 -6.886 1.00 50.47 106 GLY A C 1
ATOM 795 O O . GLY A 1 106 ? -8.422 -4.495 -7.286 1.00 50.47 106 GLY A O 1
ATOM 796 N N . VAL A 1 107 ? -6.904 -6.093 -7.729 1.00 42.19 107 VAL A N 1
ATOM 797 C CA . VAL A 1 107 ? -7.017 -6.013 -9.186 1.00 42.19 107 VAL A CA 1
ATOM 798 C C . VAL A 1 107 ? -8.176 -6.910 -9.611 1.00 42.19 107 VAL A C 1
ATOM 800 O O . VAL A 1 107 ? -8.177 -8.110 -9.347 1.00 42.19 107 VAL A O 1
ATOM 803 N N . ALA A 1 108 ? -9.180 -6.341 -10.284 1.00 37.34 108 ALA A N 1
ATOM 804 C CA . ALA A 1 108 ? -10.168 -7.155 -10.980 1.00 37.34 108 ALA A CA 1
ATOM 805 C C . ALA A 1 108 ? -9.425 -7.972 -12.041 1.00 37.34 108 ALA A C 1
ATOM 807 O O . ALA A 1 108 ? -8.839 -7.399 -12.962 1.00 37.34 108 ALA A O 1
ATOM 808 N N . THR A 1 109 ? -9.419 -9.293 -11.890 1.00 39.59 109 THR A N 1
ATOM 809 C CA . THR A 1 109 ? -8.966 -10.195 -12.942 1.00 39.59 109 THR A CA 1
ATOM 810 C C . THR A 1 109 ? -9.867 -9.981 -14.146 1.00 39.59 109 THR A C 1
ATOM 812 O O . THR A 1 109 ? -11.040 -10.356 -14.122 1.00 39.59 109 THR A O 1
ATOM 815 N N . ASP A 1 110 ? -9.321 -9.341 -15.177 1.00 38.44 110 ASP A N 1
ATOM 816 C CA . ASP A 1 110 ? -9.797 -9.548 -16.536 1.00 38.44 110 ASP A CA 1
ATOM 817 C C . ASP A 1 110 ? -9.795 -11.057 -16.815 1.00 38.44 110 ASP A C 1
ATOM 819 O O . ASP A 1 110 ? -8.965 -11.809 -16.289 1.00 38.44 110 ASP A O 1
ATOM 823 N N . ASP A 1 111 ? -10.803 -11.492 -17.549 1.00 43.03 111 ASP A N 1
ATOM 824 C CA . ASP A 1 111 ? -11.282 -12.857 -17.644 1.00 43.03 111 ASP A CA 1
ATOM 825 C C . ASP A 1 111 ? -10.318 -13.788 -18.388 1.00 43.03 111 ASP A C 1
ATOM 827 O O . ASP A 1 111 ? -10.559 -14.266 -19.488 1.00 43.03 111 ASP A O 1
ATOM 831 N N . GLY A 1 112 ? -9.288 -14.247 -17.689 1.00 37.94 112 GLY A N 1
ATOM 832 C CA . GLY A 1 112 ? -8.676 -15.544 -17.976 1.00 37.94 112 GLY A CA 1
ATOM 833 C C . GLY A 1 112 ? -9.593 -16.718 -17.608 1.00 37.94 112 GLY A C 1
ATOM 834 O O . GLY A 1 112 ? -9.128 -17.681 -17.008 1.00 37.94 112 GLY A O 1
ATOM 835 N N . SER A 1 113 ? -10.895 -16.632 -17.903 1.00 40.91 113 SER A N 1
ATOM 836 C CA . SER A 1 113 ? -11.790 -17.782 -17.876 1.00 40.91 113 SER A CA 1
ATOM 837 C C . SER A 1 113 ? -11.394 -18.713 -19.018 1.00 40.91 113 SER A C 1
ATOM 839 O O . SER A 1 113 ? -11.736 -18.496 -20.176 1.00 40.91 113 SER A O 1
ATOM 841 N N . THR A 1 114 ? -10.693 -19.779 -18.665 1.00 31.64 114 THR A N 1
ATOM 842 C CA . THR A 1 114 ? -11.041 -21.103 -19.166 1.00 31.64 114 THR A CA 1
ATOM 843 C C . THR A 1 114 ? -11.146 -22.004 -17.950 1.00 31.64 114 THR A C 1
ATOM 845 O O . THR A 1 114 ? -10.129 -22.338 -17.351 1.00 31.64 114 THR A O 1
ATOM 848 N N . ASP A 1 115 ? -12.401 -22.269 -17.579 1.00 32.78 115 ASP A N 1
ATOM 849 C CA . ASP A 1 115 ? -12.920 -23.518 -17.017 1.00 32.78 115 ASP A CA 1
ATOM 850 C C . ASP A 1 115 ? -12.060 -24.121 -15.888 1.00 32.78 115 ASP A C 1
ATOM 852 O O . ASP A 1 115 ? -11.026 -24.737 -16.106 1.00 32.78 115 ASP A O 1
ATOM 856 N N . GLY A 1 116 ? -12.401 -23.900 -14.621 1.00 34.81 116 GLY A N 1
ATOM 857 C CA . GLY A 1 116 ? -13.527 -24.594 -14.011 1.00 34.81 116 GLY A CA 1
ATOM 858 C C . GLY A 1 116 ? -13.081 -25.981 -13.555 1.00 34.81 116 GLY A C 1
ATOM 859 O O . GLY A 1 116 ? -13.055 -26.892 -14.361 1.00 34.81 116 GLY A O 1
ATOM 860 N N . GLU A 1 117 ? -12.752 -26.132 -12.271 1.00 32.12 117 GLU A N 1
ATOM 861 C CA . GLU A 1 117 ? -13.104 -27.337 -11.513 1.00 32.12 117 GLU A CA 1
ATOM 862 C C . GLU A 1 117 ? -12.950 -27.036 -10.014 1.00 32.12 117 GLU A C 1
ATOM 864 O O . GLU A 1 117 ? -11.853 -27.000 -9.458 1.00 32.12 117 GLU A O 1
ATOM 869 N N . SER A 1 118 ? -14.085 -26.786 -9.363 1.00 37.16 118 SER A N 1
ATOM 870 C CA . SER A 1 118 ? -14.205 -26.833 -7.910 1.00 37.16 118 SER A CA 1
ATOM 871 C C . SER A 1 118 ? -14.101 -28.302 -7.502 1.00 37.16 118 SER A C 1
ATOM 873 O O . SER A 1 118 ? -15.004 -29.095 -7.772 1.00 37.16 118 SER A O 1
ATOM 875 N N . ALA A 1 119 ? -12.980 -28.690 -6.901 1.00 33.22 119 ALA A N 1
ATOM 876 C CA . ALA A 1 119 ? -12.784 -30.043 -6.408 1.00 33.22 119 ALA A CA 1
ATOM 877 C C . ALA A 1 119 ? -13.132 -30.110 -4.919 1.00 33.22 119 ALA A C 1
ATOM 879 O O . ALA A 1 119 ? -12.249 -30.105 -4.071 1.00 33.22 119 ALA A O 1
ATOM 880 N N . ASN A 1 120 ? -14.424 -30.235 -4.613 1.00 32.59 120 ASN A N 1
ATOM 881 C CA . ASN A 1 120 ? -14.844 -31.123 -3.530 1.00 32.59 120 ASN A CA 1
ATOM 882 C C . ASN A 1 120 ? -16.274 -31.631 -3.758 1.00 32.59 120 ASN A C 1
ATOM 884 O O . ASN A 1 120 ? -17.269 -31.028 -3.362 1.00 32.59 120 ASN A O 1
ATOM 888 N N . GLY A 1 121 ? -16.360 -32.792 -4.408 1.00 29.61 121 GLY A N 1
ATOM 889 C CA . GLY A 1 121 ? -17.592 -33.543 -4.599 1.00 29.61 121 GLY A CA 1
ATOM 890 C C . GLY A 1 121 ? -17.295 -34.997 -4.957 1.00 29.61 121 GLY A C 1
ATOM 891 O O . GLY A 1 121 ? -17.088 -35.337 -6.113 1.00 29.61 121 GLY A O 1
ATOM 892 N N . GLN A 1 122 ? -17.299 -35.867 -3.955 1.00 29.78 122 GLN A N 1
ATOM 893 C CA . GLN A 1 122 ? -17.369 -37.323 -4.102 1.00 29.78 122 GLN A CA 1
ATOM 894 C C . GLN A 1 122 ? -18.573 -37.789 -3.260 1.00 29.78 122 GLN A C 1
ATOM 896 O O . GLN A 1 122 ? -18.794 -37.167 -2.217 1.00 29.78 122 GLN A O 1
ATOM 901 N N . PRO A 1 123 ? -19.329 -38.869 -3.575 1.00 47.62 123 PRO A N 1
ATOM 902 C CA . PRO A 1 123 ? -19.344 -39.769 -4.745 1.00 47.62 123 PRO A CA 1
ATOM 903 C C . PRO A 1 123 ? -20.746 -39.940 -5.396 1.00 47.62 123 PRO A C 1
ATOM 905 O O . PRO A 1 123 ? -21.761 -39.741 -4.738 1.00 47.62 123 PRO A O 1
ATOM 908 N N . VAL A 1 124 ? -20.820 -40.487 -6.616 1.00 33.16 124 VAL A N 1
ATOM 909 C CA . VAL A 1 124 ? -21.888 -41.435 -7.009 1.00 33.16 124 VAL A CA 1
ATOM 910 C C . VAL A 1 124 ? -21.336 -42.466 -7.996 1.00 33.16 124 VAL A C 1
ATOM 912 O O . VAL A 1 124 ? -20.631 -42.124 -8.941 1.00 33.16 124 VAL A O 1
ATOM 915 N N . ALA A 1 125 ? -21.628 -43.735 -7.722 1.00 39.47 125 ALA A N 1
ATOM 916 C CA . ALA A 1 125 ? -21.400 -44.863 -8.613 1.00 39.47 125 ALA A CA 1
ATOM 917 C C . ALA A 1 125 ? -22.461 -44.876 -9.725 1.00 39.47 125 ALA A C 1
ATOM 919 O O . ALA A 1 125 ? -23.621 -44.596 -9.438 1.00 39.47 125 ALA A O 1
ATOM 920 N N . ASP A 1 126 ? -22.060 -45.171 -10.964 1.00 29.89 126 ASP A N 1
ATOM 921 C CA . ASP A 1 126 ? -22.547 -46.324 -11.741 1.00 29.89 126 ASP A CA 1
ATOM 922 C C . ASP A 1 126 ? -22.041 -46.278 -13.204 1.00 29.89 126 ASP A C 1
ATOM 924 O O . ASP A 1 126 ? -22.274 -45.330 -13.944 1.00 29.89 126 ASP A O 1
ATOM 928 N N . GLU A 1 127 ? -21.327 -47.353 -13.558 1.00 38.56 127 GLU A N 1
ATOM 929 C CA . GLU A 1 127 ? -21.549 -48.230 -14.721 1.00 38.56 127 GLU A CA 1
ATOM 930 C C . GLU A 1 127 ? -21.248 -47.786 -16.186 1.00 38.56 127 GLU A C 1
ATOM 932 O O . GLU A 1 127 ? -21.986 -47.010 -16.779 1.00 38.56 127 GLU A O 1
ATOM 937 N N . GLN A 1 128 ? -20.237 -48.478 -16.770 1.00 31.89 128 GLN A N 1
ATOM 938 C CA . GLN A 1 128 ? -20.014 -48.890 -18.189 1.00 31.89 128 GLN A CA 1
ATOM 939 C C . GLN A 1 128 ? -19.789 -47.767 -19.239 1.00 31.89 128 GLN A C 1
ATOM 941 O O . GLN A 1 128 ? -20.462 -46.752 -19.234 1.00 31.89 128 GLN A O 1
ATOM 946 N N . ASP A 1 129 ? -18.863 -47.825 -20.205 1.00 33.44 129 ASP A N 1
ATOM 947 C CA . ASP A 1 129 ? -18.221 -48.925 -20.939 1.00 33.44 129 ASP A CA 1
ATOM 948 C C . ASP A 1 129 ? -16.934 -48.397 -21.651 1.00 33.44 129 ASP A C 1
ATOM 950 O O . ASP A 1 129 ? -16.738 -47.186 -21.760 1.00 33.44 129 ASP A O 1
ATOM 954 N N . GLU A 1 130 ? -16.062 -49.303 -22.106 1.00 41.59 130 GLU A N 1
ATOM 955 C CA . GLU A 1 130 ? -14.675 -49.131 -22.621 1.00 41.59 130 GLU A CA 1
ATOM 956 C C . GLU A 1 130 ? -14.381 -48.029 -23.679 1.00 41.59 130 GLU A C 1
ATOM 958 O O . GLU A 1 130 ? -15.231 -47.684 -24.503 1.00 41.59 130 GLU A O 1
ATOM 963 N N . PRO A 1 131 ? -13.098 -47.602 -23.793 1.00 35.62 131 PRO A N 1
ATOM 964 C CA . PRO A 1 131 ? -12.410 -47.887 -25.059 1.00 35.62 131 PRO A CA 1
ATOM 965 C C . PRO A 1 131 ? -10.952 -48.373 -24.939 1.00 35.62 131 PRO A C 1
ATOM 967 O O . PRO A 1 131 ? -10.260 -48.220 -23.935 1.00 35.62 131 PRO A O 1
ATOM 970 N N . GLU A 1 132 ? -10.522 -48.945 -26.059 1.00 39.94 132 GLU A N 1
ATOM 971 C CA . GLU A 1 132 ? -9.416 -49.869 -26.271 1.00 39.94 132 GLU A CA 1
ATOM 972 C C . GLU A 1 132 ? -7.989 -49.410 -25.880 1.00 39.94 132 GLU A C 1
ATOM 974 O O . GLU A 1 132 ? -7.557 -48.272 -26.056 1.00 39.94 132 GLU A O 1
ATOM 979 N N . SER A 1 133 ? -7.248 -50.424 -25.425 1.00 34.50 133 SER A N 1
ATOM 980 C CA . SER A 1 133 ? -5.802 -50.597 -25.208 1.00 34.50 133 SER A CA 1
ATOM 981 C C . SER A 1 133 ? -4.804 -49.740 -26.019 1.00 34.50 133 SER A C 1
ATOM 983 O O . SER A 1 133 ? -4.863 -49.705 -27.250 1.00 34.50 133 SER A O 1
ATOM 985 N N . PRO A 1 134 ? -3.720 -49.265 -25.363 1.00 40.97 134 PRO A N 1
ATOM 986 C CA . PRO A 1 134 ? -2.422 -49.122 -26.007 1.00 40.97 134 PRO A CA 1
ATOM 987 C C . PRO A 1 134 ? -1.354 -50.059 -25.410 1.00 40.97 134 PRO A C 1
ATOM 989 O O . PRO A 1 134 ? -1.239 -50.288 -24.207 1.00 40.97 134 PRO A O 1
ATOM 992 N N . THR A 1 135 ? -0.544 -50.579 -26.326 1.00 42.28 135 THR A N 1
ATOM 993 C CA . THR A 1 135 ? 0.632 -51.444 -26.189 1.00 42.28 135 THR A CA 1
ATOM 994 C C . THR A 1 135 ? 1.626 -51.032 -25.088 1.00 42.28 135 THR A C 1
ATOM 996 O O . THR A 1 135 ? 2.093 -49.898 -25.049 1.00 42.28 135 THR A O 1
ATOM 999 N N . ALA A 1 136 ? 2.064 -52.002 -24.280 1.00 38.53 136 ALA A N 1
ATOM 1000 C CA . ALA A 1 136 ? 3.304 -51.964 -23.484 1.00 38.53 136 ALA A CA 1
ATOM 1001 C C . ALA A 1 136 ? 4.344 -52.936 -24.106 1.00 38.53 136 ALA A C 1
ATOM 1003 O O . ALA A 1 136 ? 3.927 -53.766 -24.919 1.00 38.53 136 ALA A O 1
ATOM 1004 N N . PRO A 1 137 ? 5.645 -52.984 -23.721 1.00 50.78 137 PRO A N 1
ATOM 1005 C CA . PRO A 1 137 ? 6.415 -52.151 -22.781 1.00 50.78 137 PRO A CA 1
ATOM 1006 C C . PRO A 1 137 ? 7.847 -51.779 -23.279 1.00 50.78 137 PRO A C 1
ATOM 1008 O O . PRO A 1 137 ? 8.360 -52.331 -24.250 1.00 50.78 137 PRO A O 1
ATOM 1011 N N . ALA A 1 138 ? 8.579 -50.964 -22.511 1.00 37.78 138 ALA A N 1
ATOM 1012 C CA . ALA A 1 138 ? 10.023 -51.160 -22.329 1.00 37.78 138 ALA A CA 1
ATOM 1013 C C . ALA A 1 138 ? 10.377 -50.936 -20.849 1.00 37.78 138 ALA A C 1
ATOM 1015 O O . ALA A 1 138 ? 10.024 -49.919 -20.260 1.00 37.78 138 ALA A O 1
ATOM 1016 N N . ALA A 1 139 ? 11.004 -51.943 -20.240 1.00 47.16 139 ALA A N 1
ATOM 1017 C CA . ALA A 1 139 ? 11.304 -52.016 -18.814 1.00 47.16 139 ALA A CA 1
ATOM 1018 C C . ALA A 1 139 ? 12.369 -50.988 -18.372 1.00 47.16 139 ALA A C 1
ATOM 1020 O O . ALA A 1 139 ? 13.319 -50.750 -19.121 1.00 47.16 139 ALA A O 1
ATOM 1021 N N . PRO A 1 140 ? 12.287 -50.432 -17.148 1.00 47.44 140 PRO A N 1
ATOM 1022 C CA . PRO A 1 140 ? 13.373 -49.639 -16.587 1.00 47.44 140 PRO A CA 1
ATOM 1023 C C . PRO A 1 140 ? 14.547 -50.546 -16.190 1.00 47.44 140 PRO A C 1
ATOM 1025 O O . PRO A 1 140 ? 14.387 -51.536 -15.476 1.00 47.44 140 PRO A O 1
ATOM 1028 N N . THR A 1 141 ? 15.749 -50.202 -16.650 1.00 47.56 141 THR A N 1
ATOM 1029 C CA . THR A 1 141 ? 17.004 -50.814 -16.203 1.00 47.56 141 THR A CA 1
ATOM 1030 C C . THR A 1 141 ? 17.320 -50.427 -14.761 1.00 47.56 141 THR A C 1
ATOM 1032 O O . THR A 1 141 ? 17.253 -49.257 -14.390 1.00 47.56 141 THR A O 1
ATOM 1035 N N . THR A 1 142 ? 17.712 -51.425 -13.973 1.00 50.66 142 THR A N 1
ATOM 1036 C CA . THR A 1 142 ? 18.156 -51.340 -12.579 1.00 50.66 142 THR A CA 1
ATOM 1037 C C . THR A 1 142 ? 19.296 -50.332 -12.387 1.00 50.66 142 THR A C 1
ATOM 1039 O O . THR A 1 142 ? 20.423 -50.568 -12.823 1.00 50.66 142 THR A O 1
ATOM 1042 N N . THR A 1 143 ? 19.025 -49.235 -11.680 1.00 52.72 143 THR A N 1
ATOM 1043 C CA . THR A 1 143 ? 20.054 -48.329 -11.148 1.00 52.72 143 THR A CA 1
ATOM 1044 C C . THR A 1 143 ? 20.728 -48.981 -9.940 1.00 52.72 143 THR A C 1
ATOM 1046 O O . THR A 1 143 ? 20.059 -49.475 -9.032 1.00 52.72 143 THR A O 1
ATOM 1049 N N . ALA A 1 144 ? 22.062 -49.011 -9.939 1.00 55.50 144 ALA A N 1
ATOM 1050 C CA . ALA A 1 144 ? 22.867 -49.563 -8.855 1.00 55.50 144 ALA A CA 1
ATOM 1051 C C . ALA A 1 144 ? 22.654 -48.804 -7.530 1.00 55.50 144 ALA A C 1
ATOM 1053 O O . ALA A 1 144 ? 22.504 -47.582 -7.514 1.00 55.50 144 ALA A O 1
ATOM 1054 N N . ALA A 1 145 ? 22.663 -49.546 -6.420 1.00 57.53 145 ALA A N 1
ATOM 1055 C CA . ALA A 1 145 ? 22.535 -49.015 -5.066 1.00 57.53 145 ALA A CA 1
ATOM 1056 C C . ALA A 1 145 ? 23.678 -48.033 -4.719 1.00 57.53 145 ALA A C 1
ATOM 1058 O O . ALA A 1 145 ? 24.825 -48.276 -5.105 1.00 57.53 145 ALA A O 1
ATOM 1059 N N . PRO A 1 146 ? 23.407 -46.949 -3.967 1.00 57.78 146 PRO A N 1
ATOM 1060 C CA . PRO A 1 146 ? 24.439 -46.008 -3.550 1.00 57.78 146 PRO A CA 1
ATOM 1061 C C . PRO A 1 146 ? 25.409 -46.656 -2.551 1.00 57.78 146 PRO A C 1
ATOM 1063 O O . PRO A 1 146 ? 25.010 -47.285 -1.571 1.00 57.78 146 PRO A O 1
ATOM 1066 N N . THR A 1 147 ? 26.706 -46.483 -2.799 1.00 54.56 147 THR A N 1
ATOM 1067 C CA . THR A 1 147 ? 27.794 -46.891 -1.905 1.00 54.56 147 THR A CA 1
ATOM 1068 C C . THR A 1 147 ? 27.817 -46.055 -0.628 1.00 54.56 147 THR A C 1
ATOM 1070 O O . THR A 1 147 ? 27.754 -44.828 -0.672 1.00 54.56 147 THR A O 1
ATOM 1073 N N . THR A 1 148 ? 27.967 -46.740 0.505 1.00 57.06 148 THR A N 1
ATOM 1074 C CA . THR A 1 148 ? 28.079 -46.197 1.862 1.00 57.06 148 THR A CA 1
ATOM 1075 C C . THR A 1 148 ? 29.241 -45.206 1.994 1.00 57.06 148 THR A C 1
ATOM 1077 O O . THR A 1 148 ? 30.407 -45.573 1.857 1.00 57.06 148 THR A O 1
ATOM 1080 N N . THR A 1 149 ? 28.926 -43.949 2.301 1.00 58.84 149 THR A N 1
ATOM 1081 C CA . THR A 1 149 ? 29.896 -42.930 2.722 1.00 58.84 149 THR A CA 1
ATOM 1082 C C . THR A 1 149 ? 30.373 -43.222 4.147 1.00 58.84 149 THR A C 1
ATOM 1084 O O . THR A 1 149 ? 29.572 -43.522 5.030 1.00 58.84 149 THR A O 1
ATOM 1087 N N . ALA A 1 150 ? 31.688 -43.158 4.366 1.00 61.38 150 ALA A N 1
ATOM 1088 C CA . ALA A 1 150 ? 32.316 -43.394 5.663 1.00 61.38 150 ALA A CA 1
ATOM 1089 C C . ALA A 1 150 ? 31.877 -42.365 6.724 1.00 61.38 150 ALA A C 1
ATOM 1091 O O . ALA A 1 150 ? 31.650 -41.194 6.421 1.00 61.38 150 ALA A O 1
ATOM 1092 N N . ALA A 1 151 ? 31.786 -42.824 7.975 1.00 63.00 151 ALA A N 1
ATOM 1093 C CA . ALA A 1 151 ? 31.431 -42.013 9.135 1.00 63.00 151 ALA A CA 1
ATOM 1094 C C . ALA A 1 151 ? 32.444 -40.871 9.380 1.00 63.00 151 ALA A C 1
ATOM 1096 O O . ALA A 1 151 ? 33.647 -41.075 9.195 1.00 63.00 151 ALA A O 1
ATOM 1097 N N . PRO A 1 152 ? 31.992 -39.685 9.826 1.00 60.91 152 PRO A N 1
ATOM 1098 C CA . PRO A 1 152 ? 32.884 -38.575 10.136 1.00 60.91 152 PRO A CA 1
ATOM 1099 C C . PRO A 1 152 ? 33.751 -38.890 11.362 1.00 60.91 152 PRO A C 1
ATOM 1101 O O . PRO A 1 152 ? 33.275 -39.386 12.383 1.00 60.91 152 PRO A O 1
ATOM 1104 N N . THR A 1 153 ? 35.040 -38.578 11.262 1.00 58.78 153 THR A N 1
ATOM 1105 C CA . THR A 1 153 ? 36.008 -38.661 12.360 1.00 58.78 153 THR A CA 1
ATOM 1106 C C . THR A 1 153 ? 35.777 -37.572 13.403 1.00 58.78 153 THR A C 1
ATOM 1108 O O . THR A 1 153 ? 35.576 -36.406 13.070 1.00 58.78 153 THR A O 1
ATOM 1111 N N . THR A 1 154 ? 35.867 -37.970 14.670 1.00 59.47 154 THR A N 1
ATOM 1112 C CA . THR A 1 154 ? 35.744 -37.145 15.874 1.00 59.47 154 THR A CA 1
ATOM 1113 C C . THR A 1 154 ? 36.773 -36.011 15.912 1.00 59.47 154 THR A C 1
ATOM 1115 O O . THR A 1 154 ? 37.975 -36.251 16.013 1.00 59.47 154 THR A O 1
ATOM 1118 N N . THR A 1 155 ? 36.295 -34.768 15.885 1.00 60.41 155 THR A N 1
ATOM 1119 C CA . THR A 1 155 ? 37.093 -33.566 16.161 1.00 60.41 155 THR A CA 1
ATOM 1120 C C . THR A 1 155 ? 37.422 -33.488 17.654 1.00 60.41 155 THR A C 1
ATOM 1122 O O . THR A 1 155 ? 36.550 -33.680 18.501 1.00 60.41 155 THR A O 1
ATOM 1125 N N . ALA A 1 156 ? 38.688 -33.220 17.979 1.00 61.38 156 ALA A N 1
ATOM 1126 C CA . ALA A 1 156 ? 39.176 -33.087 19.349 1.00 61.38 156 ALA A CA 1
ATOM 1127 C C . ALA A 1 156 ? 38.488 -31.937 20.111 1.00 61.38 156 ALA A C 1
ATOM 1129 O O . ALA A 1 156 ? 38.176 -30.891 19.541 1.00 61.38 156 ALA A O 1
ATOM 1130 N N . ALA A 1 157 ? 38.282 -32.140 21.414 1.00 61.09 157 ALA A N 1
ATOM 1131 C CA . ALA A 1 157 ? 37.694 -31.158 22.318 1.00 61.09 157 ALA A CA 1
ATOM 1132 C C . ALA A 1 157 ? 38.557 -29.879 22.415 1.00 61.09 157 ALA A C 1
ATOM 1134 O O . ALA A 1 157 ? 39.787 -29.979 22.463 1.00 61.09 157 ALA A O 1
ATOM 1135 N N . PRO A 1 158 ? 37.947 -28.682 22.479 1.00 60.78 158 PRO A N 1
ATOM 1136 C CA . PRO A 1 158 ? 38.686 -27.437 22.638 1.00 60.78 158 PRO A CA 1
ATOM 1137 C C . PRO A 1 158 ? 39.346 -27.360 24.021 1.00 60.78 158 PRO A C 1
ATOM 1139 O O . PRO A 1 158 ? 38.734 -27.640 25.051 1.00 60.78 158 PRO A O 1
ATOM 1142 N N . THR A 1 159 ? 40.614 -26.959 24.036 1.00 58.62 159 THR A N 1
ATOM 1143 C CA . THR A 1 159 ? 41.400 -26.681 25.242 1.00 58.62 159 THR A CA 1
ATOM 1144 C C . THR A 1 159 ? 40.888 -25.447 25.983 1.00 58.62 159 THR A C 1
ATOM 1146 O O . THR A 1 159 ? 40.667 -24.397 25.382 1.00 58.62 159 THR A O 1
ATOM 1149 N N . THR A 1 160 ? 40.770 -25.573 27.305 1.00 58.50 160 THR A N 1
ATOM 1150 C CA . THR A 1 160 ? 40.385 -24.537 28.269 1.00 58.50 160 THR A CA 1
ATOM 1151 C C . THR A 1 160 ? 41.248 -23.278 28.148 1.00 58.50 160 THR A C 1
ATOM 1153 O O . THR A 1 160 ? 42.452 -23.306 28.404 1.00 58.50 160 THR A O 1
ATOM 1156 N N . THR A 1 161 ? 40.628 -22.152 27.796 1.00 60.84 161 THR A N 1
ATOM 1157 C CA . THR A 1 161 ? 41.230 -20.816 27.886 1.00 60.84 161 THR A CA 1
ATOM 1158 C C . THR A 1 161 ? 41.295 -20.372 29.350 1.00 60.84 161 THR A C 1
ATOM 1160 O O . THR A 1 161 ? 40.339 -20.550 30.104 1.00 60.84 161 THR A O 1
ATOM 1163 N N . ALA A 1 162 ? 42.438 -19.820 29.762 1.00 60.59 162 ALA A N 1
ATOM 1164 C CA . ALA A 1 162 ? 42.674 -19.332 31.118 1.00 60.59 162 ALA A CA 1
ATOM 1165 C C . ALA A 1 162 ? 41.686 -18.220 31.521 1.00 60.59 162 ALA A C 1
ATOM 1167 O O . ALA A 1 162 ? 41.300 -17.386 30.702 1.00 60.59 162 ALA A O 1
ATOM 1168 N N . ALA A 1 163 ? 41.303 -18.213 32.800 1.00 61.38 163 ALA A N 1
ATOM 1169 C CA . ALA A 1 163 ? 40.418 -17.214 33.388 1.00 61.38 163 ALA A CA 1
ATOM 1170 C C . ALA A 1 163 ? 41.011 -15.792 33.273 1.00 61.38 163 ALA A C 1
ATOM 1172 O O . ALA A 1 163 ? 42.214 -15.618 33.490 1.00 61.38 163 ALA A O 1
ATOM 1173 N N . PRO A 1 164 ? 40.196 -14.766 32.968 1.00 60.59 164 PRO A N 1
ATOM 1174 C CA . PRO A 1 164 ? 40.669 -13.390 32.916 1.00 60.59 164 PRO A CA 1
ATOM 1175 C C . PRO A 1 164 ? 41.075 -12.902 34.312 1.00 60.59 164 PRO A C 1
ATOM 1177 O O . PRO A 1 164 ? 40.352 -13.066 35.294 1.00 60.59 164 PRO A O 1
ATOM 1180 N N . THR A 1 165 ? 42.247 -12.279 34.391 1.00 57.50 165 THR A N 1
ATOM 1181 C CA . THR A 1 165 ? 42.756 -11.591 35.579 1.00 57.50 165 THR A CA 1
ATOM 1182 C C . THR A 1 165 ? 41.907 -10.370 35.934 1.00 57.50 165 THR A C 1
ATOM 1184 O O . THR A 1 165 ? 41.568 -9.556 35.075 1.00 57.50 165 THR A O 1
ATOM 1187 N N . THR A 1 166 ? 41.615 -10.233 37.227 1.00 57.31 166 THR A N 1
ATOM 1188 C CA . THR A 1 166 ? 40.895 -9.126 37.864 1.00 57.31 166 THR A CA 1
ATOM 1189 C C . THR A 1 166 ? 41.488 -7.766 37.487 1.00 57.31 166 THR A C 1
ATOM 1191 O O . THR A 1 166 ? 42.635 -7.463 37.813 1.00 57.31 166 THR A O 1
ATOM 1194 N N . THR A 1 167 ? 40.692 -6.929 36.821 1.00 59.94 167 THR A N 1
ATOM 1195 C CA . THR A 1 167 ? 41.001 -5.510 36.592 1.00 59.94 167 THR A CA 1
ATOM 1196 C C . THR A 1 167 ? 40.676 -4.719 37.863 1.00 59.94 167 THR A C 1
ATOM 1198 O O . THR A 1 167 ? 39.650 -4.961 38.498 1.00 59.94 167 THR A O 1
ATOM 1201 N N . ALA A 1 168 ? 41.570 -3.810 38.261 1.00 61.41 168 ALA A N 1
ATOM 1202 C CA . ALA A 1 168 ? 41.428 -2.987 39.460 1.00 61.41 168 ALA A CA 1
ATOM 1203 C C . ALA A 1 168 ? 40.153 -2.121 39.432 1.00 61.41 168 ALA A C 1
ATOM 1205 O O . ALA A 1 168 ? 39.721 -1.658 38.376 1.00 61.41 168 ALA A O 1
ATOM 1206 N N . ALA A 1 169 ? 39.571 -1.900 40.613 1.00 60.09 169 ALA A N 1
ATOM 1207 C CA . ALA A 1 169 ? 38.371 -1.091 40.801 1.00 60.09 169 ALA A CA 1
ATOM 1208 C C . ALA A 1 169 ? 38.576 0.359 40.307 1.00 60.09 169 ALA A C 1
ATOM 1210 O O . ALA A 1 169 ? 39.633 0.941 40.566 1.00 60.09 169 ALA A O 1
ATOM 1211 N N . PRO A 1 170 ? 37.582 0.965 39.632 1.00 59.34 170 PRO A N 1
ATOM 1212 C CA . PRO A 1 170 ? 37.662 2.358 39.215 1.00 59.34 170 PRO A CA 1
ATOM 1213 C C . PRO A 1 170 ? 37.668 3.284 40.438 1.00 59.34 170 PRO A C 1
ATOM 1215 O O . PRO A 1 170 ? 36.882 3.124 41.372 1.00 59.34 170 PRO A O 1
ATOM 1218 N N . THR A 1 171 ? 38.563 4.267 40.427 1.00 58.12 171 THR A N 1
ATOM 1219 C CA . THR A 1 171 ? 38.614 5.344 41.414 1.00 58.12 171 THR A CA 1
ATOM 1220 C C . THR A 1 171 ? 37.418 6.284 41.259 1.00 58.12 171 THR A C 1
ATOM 1222 O O . THR A 1 171 ? 37.033 6.679 40.158 1.00 58.12 171 THR A O 1
ATOM 1225 N N . THR A 1 172 ? 36.829 6.648 42.396 1.00 55.53 172 THR A N 1
ATOM 1226 C CA . THR A 1 172 ? 35.685 7.552 42.528 1.00 55.53 172 THR A CA 1
ATOM 1227 C C . THR A 1 172 ? 35.971 8.906 41.875 1.00 55.53 172 THR A C 1
ATOM 1229 O O . THR A 1 172 ? 36.832 9.658 42.330 1.00 55.53 172 THR A O 1
ATOM 1232 N N . THR A 1 173 ? 35.230 9.230 40.816 1.00 60.81 173 THR A N 1
ATOM 1233 C CA . THR A 1 173 ? 35.185 10.582 40.241 1.00 60.81 173 THR A CA 1
ATOM 1234 C C . THR A 1 173 ? 34.268 11.455 41.100 1.00 60.81 173 THR A C 1
ATOM 1236 O O . THR A 1 173 ? 33.204 11.006 41.526 1.00 60.81 173 THR A O 1
ATOM 1239 N N . ALA A 1 174 ? 34.704 12.681 41.397 1.00 62.56 174 ALA A N 1
ATOM 1240 C CA . ALA A 1 174 ? 33.976 13.635 42.231 1.00 62.56 174 ALA A CA 1
ATOM 1241 C C . ALA A 1 174 ? 32.577 13.957 41.668 1.00 62.56 174 ALA A C 1
ATOM 1243 O O . ALA A 1 174 ? 32.381 14.017 40.455 1.00 62.56 174 ALA A O 1
ATOM 1244 N N . ALA A 1 175 ? 31.617 14.176 42.570 1.00 60.59 175 ALA A N 1
ATOM 1245 C CA . ALA A 1 175 ? 30.237 14.509 42.232 1.00 60.59 175 ALA A CA 1
ATOM 1246 C C . ALA A 1 175 ? 30.154 15.812 41.407 1.00 60.59 175 ALA A C 1
ATOM 1248 O O . ALA A 1 175 ? 30.814 16.793 41.765 1.00 60.59 175 ALA A O 1
ATOM 1249 N N . PRO A 1 176 ? 29.345 15.861 40.332 1.00 57.16 176 PRO A N 1
ATOM 1250 C CA . PRO A 1 176 ? 29.129 17.088 39.580 1.00 57.16 176 PRO A CA 1
ATOM 1251 C C . PRO A 1 176 ? 28.383 18.113 40.442 1.00 57.16 176 PRO A C 1
ATOM 1253 O O . PRO A 1 176 ? 27.416 17.794 41.135 1.00 57.16 176 PRO A O 1
ATOM 1256 N N . THR A 1 177 ? 28.841 19.361 40.398 1.00 59.38 177 THR A N 1
ATOM 1257 C CA . THR A 1 177 ? 28.187 20.502 41.034 1.00 59.38 177 THR A CA 1
ATOM 1258 C C . THR A 1 177 ? 26.879 20.851 40.323 1.00 59.38 177 THR A C 1
ATOM 1260 O O . THR A 1 177 ? 26.794 20.903 39.095 1.00 59.38 177 THR A O 1
ATOM 1263 N N . THR A 1 178 ? 25.844 21.100 41.123 1.00 51.84 178 THR A N 1
ATOM 1264 C CA . THR A 1 178 ? 24.491 21.458 40.692 1.00 51.84 178 THR A CA 1
ATOM 1265 C C . THR A 1 178 ? 24.500 22.762 39.893 1.00 51.84 178 THR A C 1
ATOM 1267 O O . THR A 1 178 ? 24.800 23.828 40.428 1.00 51.84 178 THR A O 1
ATOM 1270 N N . THR A 1 179 ? 24.148 22.683 38.611 1.00 60.25 179 THR A N 1
ATOM 1271 C CA . THR A 1 179 ? 23.853 23.855 37.776 1.00 60.25 179 THR A CA 1
ATOM 1272 C C . THR A 1 179 ? 22.420 24.313 38.054 1.00 60.25 179 THR A C 1
ATOM 1274 O O . THR A 1 179 ? 21.518 23.485 38.179 1.00 60.25 179 THR A O 1
ATOM 1277 N N . ALA A 1 180 ? 22.220 25.625 38.206 1.00 57.78 180 ALA A N 1
ATOM 1278 C CA . ALA A 1 180 ? 20.933 26.233 38.534 1.00 57.78 180 ALA A CA 1
ATOM 1279 C C . ALA A 1 180 ? 19.849 25.920 37.484 1.00 57.78 180 ALA A C 1
ATOM 1281 O O . ALA A 1 180 ? 20.124 25.863 36.286 1.00 57.78 180 ALA A O 1
ATOM 1282 N N . ALA A 1 181 ? 18.615 25.735 37.959 1.00 53.97 181 ALA A N 1
ATOM 1283 C CA . ALA A 1 181 ? 17.449 25.444 37.132 1.00 53.97 181 ALA A CA 1
ATOM 1284 C C . ALA A 1 181 ? 17.175 26.576 36.117 1.00 53.97 181 ALA A C 1
ATOM 1286 O O . ALA A 1 181 ? 17.248 27.752 36.490 1.00 53.97 181 ALA A O 1
ATOM 1287 N N . PRO A 1 182 ? 16.841 26.259 34.852 1.00 53.41 182 PRO A N 1
ATOM 1288 C CA . PRO A 1 182 ? 16.493 27.269 33.863 1.00 53.41 182 PRO A CA 1
ATOM 1289 C C . PRO A 1 182 ? 15.146 27.917 34.206 1.00 53.41 182 PRO A C 1
ATOM 1291 O O . PRO A 1 182 ? 14.215 27.257 34.669 1.00 53.41 182 PRO A O 1
ATOM 1294 N N . ALA A 1 183 ? 15.054 29.227 33.980 1.00 56.34 183 ALA A N 1
ATOM 1295 C CA . ALA A 1 183 ? 13.852 30.013 34.221 1.00 56.34 183 ALA A CA 1
ATOM 1296 C C . ALA A 1 183 ? 12.700 29.595 33.290 1.00 56.34 183 ALA A C 1
ATOM 1298 O O . ALA A 1 183 ? 12.880 29.400 32.086 1.00 56.34 183 ALA A O 1
ATOM 1299 N N . THR A 1 184 ? 11.504 29.494 33.868 1.00 46.47 184 THR A N 1
ATOM 1300 C CA . THR A 1 184 ? 10.251 29.133 33.202 1.00 46.47 184 THR A CA 1
ATOM 1301 C C . THR A 1 184 ? 9.921 30.137 32.097 1.00 46.47 184 THR A C 1
ATOM 1303 O O . THR A 1 184 ? 9.611 31.297 32.362 1.00 46.47 184 THR A O 1
ATOM 1306 N N . THR A 1 185 ? 9.982 29.684 30.846 1.00 50.53 185 THR A N 1
ATOM 1307 C CA . THR A 1 185 ? 9.474 30.433 29.690 1.00 50.53 185 THR A CA 1
ATOM 1308 C C . THR A 1 185 ? 7.951 30.300 29.655 1.00 50.53 185 THR A C 1
ATOM 1310 O O . THR A 1 185 ? 7.419 29.208 29.859 1.00 50.53 185 THR A O 1
ATOM 1313 N N . ALA A 1 186 ? 7.249 31.418 29.453 1.00 50.47 186 ALA A N 1
ATOM 1314 C CA . ALA A 1 186 ? 5.791 31.475 29.414 1.00 50.47 186 ALA A CA 1
ATOM 1315 C C . ALA A 1 186 ? 5.215 30.542 28.333 1.00 50.47 186 ALA A C 1
ATOM 1317 O O . ALA A 1 186 ? 5.740 30.464 27.222 1.00 50.47 186 ALA A O 1
ATOM 1318 N N . ALA A 1 187 ? 4.130 29.843 28.680 1.00 47.19 187 ALA A N 1
ATOM 1319 C CA . ALA A 1 187 ? 3.427 28.934 27.783 1.00 47.19 187 ALA A CA 1
ATOM 1320 C C . ALA A 1 187 ? 2.935 29.674 26.520 1.00 47.19 187 ALA A C 1
ATOM 1322 O O . ALA A 1 187 ? 2.408 30.786 26.639 1.00 47.19 187 ALA A O 1
ATOM 1323 N N . PRO A 1 188 ? 3.081 29.087 25.318 1.00 47.09 188 PRO A N 1
ATOM 1324 C CA . PRO A 1 188 ? 2.569 29.688 24.096 1.00 47.09 188 PRO A CA 1
ATOM 1325 C C . PRO A 1 188 ? 1.037 29.732 24.137 1.00 47.09 188 PRO A C 1
ATOM 1327 O O . PRO A 1 188 ? 0.379 28.811 24.625 1.00 47.09 188 PRO A O 1
ATOM 1330 N N . ALA A 1 189 ? 0.477 30.831 23.632 1.00 48.06 189 ALA A N 1
ATOM 1331 C CA . ALA A 1 189 ? -0.959 31.027 23.519 1.00 48.06 189 ALA A CA 1
ATOM 1332 C C . ALA A 1 189 ? -1.598 29.902 22.690 1.00 48.06 189 ALA A C 1
ATOM 1334 O O . ALA A 1 189 ? -1.117 29.551 21.614 1.00 48.06 189 ALA A O 1
ATOM 1335 N N . THR A 1 190 ? -2.698 29.355 23.203 1.00 34.69 190 THR A N 1
ATOM 1336 C CA . THR A 1 190 ? -3.493 28.310 22.562 1.00 34.69 190 THR A CA 1
ATOM 1337 C C . THR A 1 190 ? -4.089 28.854 21.264 1.00 34.69 190 THR A C 1
ATOM 1339 O O . THR A 1 190 ? -5.045 29.628 21.276 1.00 34.69 190 THR A O 1
ATOM 1342 N N . THR A 1 191 ? -3.514 28.468 20.127 1.00 40.22 191 THR A N 1
ATOM 1343 C CA . THR A 1 191 ? -4.179 28.587 18.830 1.00 40.22 191 THR A CA 1
ATOM 1344 C C . THR A 1 191 ? -5.433 27.719 18.880 1.00 40.22 191 THR A C 1
ATOM 1346 O O . THR A 1 191 ? -5.359 26.538 19.214 1.00 40.22 191 THR A O 1
ATOM 1349 N N . VAL A 1 192 ? -6.592 28.322 18.616 1.00 36.31 192 VAL A N 1
ATOM 1350 C CA . VAL A 1 192 ? -7.880 27.624 18.571 1.00 36.31 192 VAL A CA 1
ATOM 1351 C C . VAL A 1 192 ? -7.761 26.470 17.575 1.00 36.31 192 VAL A C 1
ATOM 1353 O O . VAL A 1 192 ? -7.393 26.693 16.420 1.00 36.31 192 VAL A O 1
ATOM 1356 N N . ALA A 1 193 ? -8.021 25.245 18.041 1.00 41.69 193 ALA A N 1
ATOM 1357 C CA . ALA A 1 193 ? -8.030 24.054 17.202 1.00 41.69 193 ALA A CA 1
ATOM 1358 C C . ALA A 1 193 ? -8.965 24.281 15.997 1.00 41.69 193 ALA A C 1
ATOM 1360 O O . ALA A 1 193 ? -10.074 24.794 16.192 1.00 41.69 193 ALA A O 1
ATOM 1361 N N . PRO A 1 194 ? -8.548 23.934 14.766 1.00 39.19 194 PRO A N 1
ATOM 1362 C CA . PRO A 1 194 ? -9.417 24.016 13.602 1.00 39.19 194 PRO A CA 1
ATOM 1363 C C . PRO A 1 194 ? -10.702 23.229 13.863 1.00 39.19 194 PRO A C 1
ATOM 1365 O O . PRO A 1 194 ? -10.660 22.135 14.428 1.00 39.19 194 PRO A O 1
ATOM 1368 N N . ALA A 1 195 ? -11.842 23.801 13.475 1.00 38.78 195 ALA A N 1
ATOM 1369 C CA . ALA A 1 195 ? -13.138 23.145 13.562 1.00 38.78 195 ALA A CA 1
ATOM 1370 C C . ALA A 1 195 ? -13.057 21.728 12.969 1.00 38.78 195 ALA A C 1
ATOM 1372 O O . ALA A 1 195 ? -12.518 21.549 11.877 1.00 38.78 195 ALA A O 1
ATOM 1373 N N . ALA A 1 196 ? -13.571 20.740 13.706 1.00 38.50 196 ALA A N 1
ATOM 1374 C CA . ALA A 1 196 ? -13.593 19.341 13.302 1.00 38.50 196 ALA A CA 1
ATOM 1375 C C . ALA A 1 196 ? -14.195 19.202 11.894 1.00 38.50 196 ALA A C 1
ATOM 1377 O O . ALA A 1 196 ? -15.394 19.398 11.694 1.00 38.50 196 ALA A O 1
ATOM 1378 N N . GLY A 1 197 ? -13.347 18.896 10.912 1.00 45.16 197 GLY A N 1
ATOM 1379 C CA . GLY A 1 197 ? -13.796 18.494 9.588 1.00 45.16 197 GLY A CA 1
ATOM 1380 C C . GLY A 1 197 ? -14.475 17.130 9.671 1.00 45.16 197 GLY A C 1
ATOM 1381 O O . GLY A 1 197 ? -14.041 16.239 10.392 1.00 45.16 197 GLY A O 1
ATOM 1382 N N . THR A 1 198 ? -15.552 16.928 8.930 1.00 54.59 198 THR A N 1
ATOM 1383 C CA . THR A 1 198 ? -16.194 15.617 8.811 1.00 54.59 198 THR A CA 1
ATOM 1384 C C . THR A 1 198 ? -15.450 14.791 7.763 1.00 54.59 198 THR A C 1
ATOM 1386 O O . THR A 1 198 ? -15.859 14.764 6.606 1.00 54.59 198 THR A O 1
ATOM 1389 N N . GLY A 1 199 ? -14.327 14.162 8.116 1.00 75.12 199 GLY A N 1
ATOM 1390 C CA . GLY A 1 199 ? -13.664 13.232 7.197 1.00 75.12 199 GLY A CA 1
ATOM 1391 C C . GLY A 1 199 ? -12.174 13.022 7.425 1.00 75.12 199 GLY A C 1
ATOM 1392 O O . GLY A 1 199 ? -11.562 13.605 8.320 1.00 75.12 199 GLY A O 1
ATOM 1393 N N . VAL A 1 200 ? -11.605 12.164 6.582 1.00 81.19 200 VAL A N 1
ATOM 1394 C CA . VAL A 1 200 ? -10.160 12.005 6.424 1.00 81.19 200 VAL A CA 1
ATOM 1395 C C . VAL A 1 200 ? -9.734 12.849 5.225 1.00 81.19 200 VAL A C 1
ATOM 1397 O O . VAL A 1 200 ? -10.399 12.833 4.190 1.00 81.19 200 VAL A O 1
ATOM 1400 N N . THR A 1 201 ? -8.641 13.591 5.351 1.00 89.06 201 THR A N 1
ATOM 1401 C CA . THR A 1 201 ? -8.056 14.387 4.264 1.00 89.06 201 THR A CA 1
ATOM 1402 C C . THR A 1 201 ? -6.590 14.027 4.067 1.00 89.06 201 THR A C 1
ATOM 1404 O O . THR A 1 201 ? -5.957 13.455 4.957 1.00 89.06 201 THR A O 1
ATOM 1407 N N . CYS A 1 202 ? -6.045 14.348 2.894 1.00 91.44 202 CYS A N 1
ATOM 1408 C CA . CYS A 1 202 ? -4.645 14.104 2.577 1.00 91.44 202 CYS A CA 1
ATOM 1409 C C . CYS A 1 202 ? -4.004 15.279 1.836 1.00 91.44 202 CYS A C 1
ATOM 1411 O O . CYS A 1 202 ? -4.690 16.025 1.138 1.00 91.44 202 CYS A O 1
ATOM 1413 N N . ALA A 1 203 ? -2.688 15.436 1.979 1.00 92.44 203 ALA A N 1
ATOM 1414 C CA . ALA A 1 203 ? -1.904 16.413 1.230 1.00 92.44 203 ALA A CA 1
ATOM 1415 C C . ALA A 1 203 ? -0.485 15.895 0.978 1.00 92.44 203 ALA A C 1
ATOM 1417 O O . ALA A 1 203 ? 0.214 15.513 1.913 1.00 92.44 203 ALA A O 1
ATOM 1418 N N . LEU A 1 204 ? -0.034 15.923 -0.278 1.00 96.00 204 LEU A N 1
ATOM 1419 C CA . LEU A 1 204 ? 1.366 15.678 -0.624 1.00 96.00 204 LEU A CA 1
ATOM 1420 C C . LEU A 1 204 ? 2.070 17.028 -0.778 1.00 96.00 204 LEU A C 1
ATOM 1422 O O . LEU A 1 204 ? 1.733 17.791 -1.682 1.00 96.00 204 LEU A O 1
ATOM 1426 N N . THR A 1 205 ? 3.017 17.328 0.111 1.00 97.25 205 THR A N 1
ATOM 1427 C CA . THR A 1 205 ? 3.683 18.640 0.181 1.00 97.25 205 THR A CA 1
ATOM 1428 C C . THR A 1 205 ? 5.184 18.504 0.002 1.00 97.25 205 THR A C 1
ATOM 1430 O O . THR A 1 205 ? 5.832 17.772 0.751 1.00 97.25 205 THR A O 1
ATOM 1433 N N . VAL A 1 206 ? 5.743 19.240 -0.956 1.00 98.00 206 VAL A N 1
ATOM 1434 C CA . VAL A 1 206 ? 7.189 19.309 -1.187 1.00 98.00 206 VAL A CA 1
ATOM 1435 C C . VAL A 1 206 ? 7.882 19.973 0.000 1.00 98.00 206 VAL A C 1
ATOM 1437 O O . VAL A 1 206 ? 7.545 21.102 0.358 1.00 98.00 206 VAL A O 1
ATOM 1440 N N . TYR A 1 207 ? 8.870 19.299 0.588 1.00 97.69 207 TYR A N 1
ATOM 1441 C CA . TYR A 1 207 ? 9.692 19.849 1.673 1.00 97.69 207 TYR A CA 1
ATOM 1442 C C . TYR A 1 207 ? 11.133 20.146 1.242 1.00 97.69 207 TYR A C 1
ATOM 1444 O O . TYR A 1 207 ? 11.818 20.925 1.898 1.00 97.69 207 TYR A O 1
ATOM 1452 N N . GLU A 1 208 ? 11.584 19.567 0.131 1.00 97.88 208 GLU A N 1
ATOM 1453 C CA . GLU A 1 208 ? 12.924 19.756 -0.423 1.00 97.88 208 GLU A CA 1
ATOM 1454 C C . GLU A 1 208 ? 12.841 19.692 -1.950 1.00 97.88 208 GLU A C 1
ATOM 1456 O O . GLU A 1 208 ? 12.192 18.794 -2.476 1.00 97.88 208 GLU A O 1
ATOM 1461 N N . ALA A 1 209 ? 13.461 20.630 -2.669 1.00 97.25 209 ALA A N 1
ATOM 1462 C CA . ALA A 1 209 ? 13.410 20.697 -4.132 1.00 97.25 209 ALA A CA 1
ATOM 1463 C C . ALA A 1 209 ? 14.766 21.097 -4.732 1.00 97.25 209 ALA A C 1
ATOM 1465 O O . ALA A 1 209 ? 15.516 21.866 -4.129 1.00 97.25 209 ALA A O 1
ATOM 1466 N N . TRP A 1 210 ? 15.049 20.594 -5.931 1.00 96.06 210 TRP A N 1
ATOM 1467 C CA . TRP A 1 210 ? 16.214 20.905 -6.764 1.00 96.06 210 TRP A CA 1
ATOM 1468 C C . TRP A 1 210 ? 15.793 20.995 -8.242 1.00 96.06 210 TRP A C 1
ATOM 1470 O O . TRP A 1 210 ? 14.625 20.812 -8.579 1.00 96.06 210 TRP A O 1
ATOM 1480 N N . ASP A 1 211 ? 16.735 21.273 -9.147 1.00 93.94 211 ASP A N 1
ATOM 1481 C CA . ASP A 1 211 ? 16.438 21.660 -10.540 1.00 93.94 211 ASP A CA 1
ATOM 1482 C C . ASP A 1 211 ? 15.564 20.666 -11.333 1.00 93.94 211 ASP A C 1
ATOM 1484 O O . ASP A 1 211 ? 14.840 21.061 -12.250 1.00 93.94 211 ASP A O 1
ATOM 1488 N N . SER A 1 212 ? 15.624 19.376 -10.998 1.00 95.19 212 SER A N 1
ATOM 1489 C CA . SER A 1 212 ? 14.963 18.290 -11.735 1.00 95.19 212 SER A CA 1
ATOM 1490 C C . SER A 1 212 ? 14.076 17.386 -10.877 1.00 95.19 212 SER A C 1
ATOM 1492 O O . SER A 1 212 ? 13.571 16.373 -11.377 1.00 95.19 212 SER A O 1
ATOM 1494 N N . GLY A 1 213 ? 13.877 17.720 -9.603 1.00 96.44 213 GLY A N 1
ATOM 1495 C CA . GLY A 1 213 ? 13.067 16.904 -8.715 1.00 96.44 213 GLY A CA 1
ATOM 1496 C C . GLY A 1 213 ? 12.881 17.488 -7.325 1.00 96.44 213 GLY A C 1
ATOM 1497 O O . GLY A 1 213 ? 13.323 18.594 -7.018 1.00 96.44 213 GLY A O 1
ATOM 1498 N N . ALA A 1 214 ? 12.181 16.736 -6.489 1.00 97.94 214 ALA A N 1
ATOM 1499 C CA . ALA A 1 214 ? 11.863 17.128 -5.131 1.00 97.94 214 ALA A CA 1
ATOM 1500 C C . ALA A 1 214 ? 11.567 15.915 -4.246 1.00 97.94 214 ALA A C 1
ATOM 1502 O O . ALA A 1 214 ? 11.183 14.857 -4.739 1.00 97.94 214 ALA A O 1
ATOM 1503 N N . ASN A 1 215 ? 11.664 16.098 -2.933 1.00 98.06 215 ASN A N 1
ATOM 1504 C CA . ASN A 1 215 ? 11.087 15.197 -1.947 1.00 98.06 215 ASN A CA 1
ATOM 1505 C C . ASN A 1 215 ? 9.850 15.843 -1.314 1.00 98.06 215 ASN A C 1
ATOM 1507 O O . ASN A 1 215 ? 9.837 17.034 -0.980 1.00 98.06 215 ASN A O 1
ATOM 1511 N N . ALA A 1 216 ? 8.804 15.044 -1.132 1.00 97.94 216 ALA A N 1
ATOM 1512 C CA . ALA A 1 216 ? 7.542 15.469 -0.550 1.00 97.94 216 ALA A CA 1
ATOM 1513 C C . ALA A 1 216 ? 7.085 14.528 0.565 1.00 97.94 216 ALA A C 1
ATOM 1515 O O . ALA A 1 216 ? 7.388 13.341 0.551 1.00 97.94 216 ALA A O 1
ATOM 1516 N N . ASN A 1 217 ? 6.326 15.060 1.519 1.00 97.94 217 ASN A N 1
ATOM 1517 C CA . ASN A 1 217 ? 5.682 14.296 2.583 1.00 97.94 217 ASN A CA 1
ATOM 1518 C C . ASN A 1 217 ? 4.190 14.175 2.294 1.00 97.94 217 ASN A C 1
ATOM 1520 O O . ASN A 1 217 ? 3.547 15.175 1.964 1.00 97.94 217 ASN A O 1
ATOM 1524 N N . LEU A 1 218 ? 3.642 12.969 2.444 1.00 96.12 218 LEU A N 1
ATOM 1525 C CA . LEU A 1 218 ? 2.203 12.743 2.416 1.00 96.12 218 LEU A CA 1
ATOM 1526 C C . LEU A 1 218 ? 1.678 12.836 3.846 1.00 96.12 218 LEU A C 1
ATOM 1528 O O . LEU A 1 218 ? 2.016 12.009 4.691 1.00 96.12 218 LEU A O 1
ATOM 1532 N N . THR A 1 219 ? 0.840 13.829 4.116 1.00 95.50 219 THR A N 1
ATOM 1533 C CA . THR A 1 219 ? 0.137 13.957 5.391 1.00 95.50 219 THR A CA 1
ATOM 1534 C C . THR A 1 219 ? -1.288 13.444 5.253 1.00 95.50 219 THR A C 1
ATOM 1536 O O . THR A 1 219 ? -1.969 13.732 4.270 1.00 95.50 219 THR A O 1
ATOM 1539 N N . ILE A 1 220 ? -1.740 12.685 6.249 1.00 92.31 220 ILE A N 1
ATOM 1540 C CA . ILE A 1 220 ? -3.114 12.207 6.393 1.00 92.31 220 ILE A CA 1
ATOM 1541 C C . ILE A 1 220 ? -3.678 12.821 7.668 1.00 92.31 220 ILE A C 1
ATOM 1543 O O . ILE A 1 220 ? -3.120 12.633 8.749 1.00 92.31 220 ILE A O 1
ATOM 1547 N N . THR A 1 221 ? -4.781 13.554 7.558 1.00 90.69 221 THR A N 1
ATOM 1548 C CA . THR A 1 221 ? -5.476 14.138 8.709 1.00 90.69 221 THR A CA 1
ATOM 1549 C C . THR A 1 221 ? -6.795 13.420 8.915 1.00 90.69 221 THR A C 1
ATOM 1551 O O . THR A 1 221 ? -7.661 13.436 8.045 1.00 90.69 221 THR A O 1
ATOM 1554 N N . ASN A 1 222 ? -6.956 12.796 10.076 1.00 84.31 222 ASN A N 1
ATOM 1555 C CA . ASN A 1 222 ? -8.197 12.163 10.481 1.00 84.31 222 ASN A CA 1
ATOM 1556 C C . ASN A 1 222 ? -8.981 13.126 11.372 1.00 84.31 222 ASN A C 1
ATOM 1558 O O . ASN A 1 222 ? -8.740 13.210 12.571 1.00 84.31 222 ASN A O 1
ATOM 1562 N N . SER A 1 223 ? -9.940 13.848 10.800 1.00 83.31 223 SER A N 1
ATOM 1563 C CA . SER A 1 223 ? -10.843 14.707 11.574 1.00 83.31 223 SER A CA 1
ATOM 1564 C C . SER A 1 223 ? -12.106 13.969 12.041 1.00 83.31 223 SER A C 1
ATOM 1566 O O . SER A 1 223 ? -12.997 14.573 12.633 1.00 83.31 223 SER A O 1
ATOM 1568 N N . THR A 1 224 ? -12.188 12.653 11.813 1.00 74.81 224 THR A N 1
ATOM 1569 C CA . THR A 1 224 ? -13.301 11.822 12.284 1.00 74.81 224 THR A CA 1
ATOM 1570 C C . THR A 1 224 ? -13.144 11.445 13.761 1.00 74.81 224 THR A C 1
ATOM 1572 O O . THR A 1 224 ? -12.064 11.540 14.342 1.00 74.81 224 THR A O 1
ATOM 1575 N N . GLY A 1 225 ? -14.230 10.955 14.369 1.00 73.69 225 GLY A N 1
ATOM 1576 C CA . GLY A 1 225 ? -14.213 10.383 15.721 1.00 73.69 225 GLY A CA 1
ATOM 1577 C C . GLY A 1 225 ? -13.739 8.925 15.797 1.00 73.69 225 GLY A C 1
ATOM 1578 O O . GLY A 1 225 ? -13.783 8.339 16.875 1.00 73.69 225 GLY A O 1
ATOM 1579 N N . ARG A 1 226 ? -13.329 8.308 14.679 1.00 70.94 226 ARG A N 1
ATOM 1580 C CA . ARG A 1 226 ? -12.963 6.882 14.597 1.00 70.94 226 ARG A CA 1
ATOM 1581 C C . ARG A 1 226 ? -11.492 6.721 14.236 1.00 70.94 226 ARG A C 1
ATOM 1583 O O . ARG A 1 226 ? -10.934 7.545 13.519 1.00 70.94 226 ARG A O 1
ATOM 1590 N N . LYS A 1 227 ? -10.850 5.667 14.745 1.00 75.31 227 LYS A N 1
ATOM 1591 C CA . LYS A 1 227 ? -9.468 5.321 14.384 1.00 75.31 227 LYS A CA 1
ATOM 1592 C C . LYS A 1 227 ? -9.439 4.870 12.923 1.00 75.31 227 LYS A C 1
ATOM 1594 O O . LYS A 1 227 ? -10.183 3.966 12.560 1.00 75.31 227 LYS A O 1
ATOM 1599 N N . VAL A 1 228 ? -8.570 5.471 12.120 1.00 76.88 228 VAL A N 1
ATOM 1600 C CA . VAL A 1 228 ? -8.237 4.975 10.779 1.00 76.88 228 VAL A CA 1
ATOM 1601 C C . VAL A 1 228 ? -7.168 3.904 10.950 1.00 76.88 228 VAL A C 1
ATOM 1603 O O . VAL A 1 228 ? -6.193 4.146 11.656 1.00 76.88 228 VAL A O 1
ATOM 1606 N N . THR A 1 229 ? -7.361 2.727 10.360 1.00 74.75 229 THR A N 1
ATOM 1607 C CA . THR A 1 229 ? -6.388 1.615 10.365 1.00 74.75 229 THR A CA 1
ATOM 1608 C C . THR A 1 229 ? -5.768 1.372 8.995 1.00 74.75 229 THR A C 1
ATOM 1610 O O . THR A 1 229 ? -4.687 0.794 8.925 1.00 74.75 229 THR A O 1
ATOM 1613 N N . ALA A 1 230 ? -6.415 1.855 7.934 1.00 76.94 230 ALA A N 1
ATOM 1614 C CA . ALA A 1 230 ? -5.924 1.820 6.569 1.00 76.94 230 ALA A CA 1
ATOM 1615 C C . ALA A 1 230 ? -6.222 3.150 5.869 1.00 76.94 230 ALA A C 1
ATOM 1617 O O . ALA A 1 230 ? -7.298 3.726 6.047 1.00 76.94 230 ALA A O 1
ATOM 1618 N N . TRP A 1 231 ? -5.278 3.638 5.070 1.00 82.75 231 TRP A N 1
ATOM 1619 C CA . TRP A 1 231 ? -5.460 4.808 4.220 1.00 82.75 231 TRP A CA 1
ATOM 1620 C C . TRP A 1 231 ? -5.192 4.438 2.767 1.00 82.75 231 TRP A C 1
ATOM 1622 O O . TRP A 1 231 ? -4.236 3.735 2.450 1.00 82.75 231 TRP A O 1
ATOM 1632 N N . VAL A 1 232 ? -6.042 4.955 1.884 1.00 84.94 232 VAL A N 1
ATOM 1633 C CA . VAL A 1 232 ? -5.874 4.888 0.435 1.00 84.94 232 VAL A CA 1
ATOM 1634 C C . VAL A 1 232 ? -6.111 6.287 -0.104 1.00 84.94 232 VAL A C 1
ATOM 1636 O O . VAL A 1 232 ? -7.115 6.932 0.206 1.00 84.94 232 VAL A O 1
ATOM 1639 N N . VAL A 1 233 ? -5.168 6.793 -0.885 1.00 87.81 233 VAL A N 1
ATOM 1640 C CA . VAL A 1 233 ? -5.238 8.140 -1.440 1.00 87.81 233 VAL A CA 1
ATOM 1641 C C . VAL A 1 233 ? -4.940 8.127 -2.921 1.00 87.81 233 VAL A C 1
ATOM 1643 O O . VAL A 1 233 ? -4.084 7.383 -3.384 1.00 87.81 233 VAL A O 1
ATOM 1646 N N . ARG A 1 234 ? -5.619 8.992 -3.665 1.00 87.25 234 ARG A N 1
ATOM 1647 C CA . ARG A 1 234 ? -5.340 9.256 -5.070 1.00 87.25 234 ARG A CA 1
ATOM 1648 C C . ARG A 1 234 ? -4.704 10.631 -5.202 1.00 87.25 234 ARG A C 1
ATOM 1650 O O . ARG A 1 234 ? -5.289 11.625 -4.780 1.00 87.25 234 ARG A O 1
ATOM 1657 N N . ILE A 1 235 ? -3.522 10.675 -5.796 1.00 91.12 235 ILE A N 1
ATOM 1658 C CA . ILE A 1 235 ? -2.699 11.863 -6.000 1.00 91.12 235 ILE A CA 1
ATOM 1659 C C . ILE A 1 235 ? -2.707 12.187 -7.493 1.00 91.12 235 ILE A C 1
ATOM 1661 O O . ILE A 1 235 ? -2.363 11.335 -8.316 1.00 91.12 235 ILE A O 1
ATOM 1665 N N . ASP A 1 236 ? -3.103 13.405 -7.854 1.00 88.88 236 ASP A N 1
ATOM 1666 C CA . ASP A 1 236 ? -2.960 13.904 -9.223 1.00 88.88 236 ASP A CA 1
ATOM 1667 C C . ASP A 1 236 ? -1.491 14.253 -9.479 1.00 88.88 236 ASP A C 1
ATOM 1669 O O . ASP A 1 236 ? -0.871 14.994 -8.715 1.00 88.88 236 ASP A O 1
ATOM 1673 N N . ARG A 1 237 ? -0.919 13.700 -10.548 1.00 86.62 237 ARG A N 1
ATOM 1674 C CA . ARG A 1 237 ? 0.488 13.888 -10.897 1.00 86.62 237 ARG A CA 1
ATOM 1675 C C . ARG A 1 237 ? 0.753 15.252 -11.508 1.00 86.62 237 ARG A C 1
ATOM 1677 O O . ARG A 1 237 ? 1.896 15.688 -11.486 1.00 86.62 237 ARG A O 1
ATOM 1684 N N . GLN A 1 238 ? -0.249 15.893 -12.112 1.00 89.00 238 GLN A N 1
ATOM 1685 C CA . GLN A 1 238 ? -0.110 17.177 -12.809 1.00 89.00 238 GLN A CA 1
ATOM 1686 C C . GLN A 1 238 ? 1.058 17.215 -13.821 1.00 89.00 238 GLN A C 1
ATOM 1688 O O . GLN A 1 238 ? 1.668 18.255 -14.045 1.00 89.00 238 GLN A O 1
ATOM 1693 N N . GLY A 1 239 ? 1.388 16.067 -14.428 1.00 85.75 239 GLY A N 1
ATOM 1694 C CA . GLY A 1 239 ? 2.507 15.919 -15.368 1.00 85.75 239 GLY A CA 1
ATOM 1695 C C . GLY A 1 239 ? 3.869 15.593 -14.738 1.00 85.75 239 GLY A C 1
ATOM 1696 O O . GLY A 1 239 ? 4.826 15.367 -15.474 1.00 85.75 239 GLY A O 1
ATOM 1697 N N . TYR A 1 240 ? 3.967 15.511 -13.410 1.00 91.94 240 TYR A N 1
ATOM 1698 C CA . TYR A 1 240 ? 5.186 15.137 -12.698 1.00 91.94 240 TYR A CA 1
ATOM 1699 C C . TYR A 1 240 ? 5.338 13.618 -12.548 1.00 91.94 240 TYR A C 1
ATOM 1701 O O . TYR A 1 240 ? 4.373 12.842 -12.481 1.00 91.94 240 TYR A O 1
ATOM 1709 N N . GLY A 1 241 ? 6.584 13.162 -12.450 1.00 90.81 241 GLY A N 1
ATOM 1710 C CA . GLY A 1 241 ? 6.854 11.843 -11.908 1.00 90.81 241 GLY A CA 1
ATOM 1711 C C . GLY A 1 241 ? 6.666 11.882 -10.397 1.00 90.81 241 GLY A C 1
ATOM 1712 O O . GLY A 1 241 ? 7.250 12.740 -9.761 1.00 90.81 241 GLY A O 1
ATOM 1713 N N . ILE A 1 242 ? 5.858 11.003 -9.813 1.00 94.12 242 ILE A N 1
ATOM 1714 C CA . ILE A 1 242 ? 5.737 10.867 -8.359 1.00 94.12 242 ILE A CA 1
ATOM 1715 C C . ILE A 1 242 ? 5.969 9.390 -8.037 1.00 94.12 242 ILE A C 1
ATOM 1717 O O . ILE A 1 242 ? 5.376 8.519 -8.676 1.00 94.12 242 ILE A O 1
ATOM 1721 N N . THR A 1 243 ? 6.846 9.121 -7.075 1.00 93.69 243 THR A N 1
ATOM 1722 C CA . THR A 1 243 ? 7.218 7.779 -6.621 1.00 93.69 243 THR A CA 1
ATOM 1723 C C . THR A 1 243 ? 7.195 7.759 -5.093 1.00 93.69 243 THR A C 1
ATOM 1725 O O . THR A 1 243 ? 8.183 8.134 -4.455 1.00 93.69 243 THR A O 1
ATOM 1728 N N . PRO A 1 244 ? 6.056 7.387 -4.489 1.00 93.50 244 PRO A N 1
ATOM 1729 C CA . PRO A 1 244 ? 5.955 7.180 -3.050 1.00 93.50 244 PRO A CA 1
ATOM 1730 C C . PRO A 1 244 ? 6.890 6.067 -2.562 1.00 93.50 244 PRO A C 1
ATOM 1732 O O . PRO A 1 244 ? 7.065 5.059 -3.244 1.00 93.50 244 PRO A O 1
ATOM 1735 N N . TRP A 1 245 ? 7.468 6.231 -1.374 1.00 93.62 245 TRP A N 1
ATOM 1736 C CA . TRP A 1 245 ? 8.070 5.124 -0.615 1.00 93.62 245 TRP A CA 1
ATOM 1737 C C . TRP A 1 245 ? 7.089 4.650 0.465 1.00 93.62 245 TRP A C 1
ATOM 1739 O O . TRP A 1 245 ? 5.993 5.189 0.545 1.00 93.62 245 TRP A O 1
ATOM 1749 N N . ASN A 1 246 ? 7.422 3.628 1.267 1.00 92.50 246 ASN A N 1
ATOM 1750 C CA . ASN A 1 246 ? 6.598 3.119 2.387 1.00 92.50 246 ASN A CA 1
ATOM 1751 C C . ASN A 1 246 ? 5.084 3.002 2.091 1.00 92.50 246 ASN A C 1
ATOM 1753 O O . ASN A 1 246 ? 4.251 3.260 2.961 1.00 92.50 246 ASN A O 1
ATOM 1757 N N . ALA A 1 247 ? 4.729 2.674 0.854 1.00 89.12 247 ALA A N 1
ATOM 1758 C CA . ALA A 1 247 ? 3.362 2.645 0.370 1.00 89.12 247 ALA A CA 1
ATOM 1759 C C . ALA A 1 247 ? 3.277 1.666 -0.795 1.00 89.12 247 ALA A C 1
ATOM 1761 O O . ALA A 1 247 ? 4.202 1.588 -1.608 1.00 89.12 247 ALA A O 1
ATOM 1762 N N . THR A 1 248 ? 2.153 0.972 -0.901 1.00 81.25 248 THR A N 1
ATOM 1763 C CA . THR A 1 248 ? 1.803 0.252 -2.125 1.00 81.25 248 THR A CA 1
ATOM 1764 C C . THR A 1 248 ? 1.244 1.263 -3.115 1.00 81.25 248 THR A C 1
ATOM 1766 O O . THR A 1 248 ? 0.506 2.169 -2.724 1.00 81.25 248 THR A O 1
ATOM 1769 N N . THR A 1 249 ? 1.626 1.168 -4.390 1.00 85.31 249 THR A N 1
ATOM 1770 C CA . THR A 1 249 ? 1.227 2.162 -5.393 1.00 85.31 249 THR A CA 1
ATOM 1771 C C . THR A 1 249 ? 0.713 1.510 -6.661 1.00 85.31 249 THR A C 1
ATOM 1773 O O . THR A 1 249 ? 1.281 0.534 -7.141 1.00 85.31 249 THR A O 1
ATOM 1776 N N . SER A 1 250 ? -0.343 2.085 -7.227 1.00 78.56 250 SER A N 1
ATOM 1777 C CA . SER A 1 250 ? -0.821 1.780 -8.570 1.00 78.56 250 SER A CA 1
ATOM 1778 C C . SER A 1 250 ? -0.958 3.078 -9.357 1.00 78.56 250 SER A C 1
ATOM 1780 O O . SER A 1 250 ? -1.315 4.129 -8.819 1.00 78.56 250 SER A O 1
ATOM 1782 N N . SER A 1 251 ? -0.625 3.044 -10.642 1.00 77.50 251 SER A N 1
ATOM 1783 C CA . SER A 1 251 ? -0.702 4.219 -11.510 1.00 77.50 251 SER A CA 1
ATOM 1784 C C . SER A 1 251 ? -1.757 4.013 -12.581 1.00 77.50 251 SER A C 1
ATOM 1786 O O . SER A 1 251 ? -1.691 3.042 -13.331 1.00 77.50 251 SER A O 1
ATOM 1788 N N . SER A 1 252 ? -2.686 4.959 -12.697 1.00 64.44 252 SER A N 1
ATOM 1789 C CA . SER A 1 252 ? -3.652 5.007 -13.792 1.00 64.44 252 SER A CA 1
ATOM 1790 C C . SER A 1 252 ? -3.734 6.431 -14.345 1.00 64.44 252 SER A C 1
ATOM 1792 O O . SER A 1 252 ? -4.037 7.401 -13.640 1.00 64.44 252 SER A O 1
ATOM 1794 N N . GLY A 1 253 ? -3.408 6.569 -15.633 1.00 71.94 253 GLY A N 1
ATOM 1795 C CA . GLY A 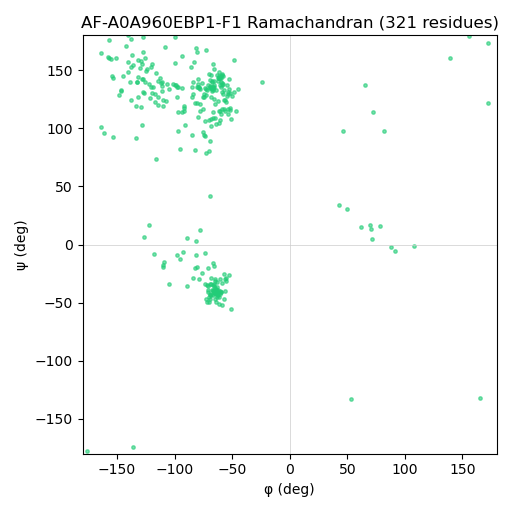1 253 ? -3.376 7.859 -16.322 1.00 71.94 253 GLY A CA 1
ATOM 1796 C C . GLY A 1 253 ? -2.518 8.910 -15.603 1.00 71.94 253 GLY A C 1
ATOM 1797 O O . GLY A 1 253 ? -1.392 8.643 -15.188 1.00 71.94 253 GLY A O 1
ATOM 1798 N N . GLY A 1 254 ? -3.062 10.121 -15.453 1.00 78.31 254 GLY A N 1
ATOM 1799 C CA . GLY A 1 254 ? -2.415 11.251 -14.776 1.00 78.31 254 GLY A CA 1
ATOM 1800 C C . GLY A 1 254 ? -2.436 11.193 -13.244 1.00 78.31 254 GLY A C 1
ATOM 1801 O O . GLY A 1 254 ? -2.140 12.203 -12.618 1.00 78.31 254 GLY A O 1
ATOM 1802 N N . SER A 1 255 ? -2.788 10.062 -12.623 1.00 85.06 255 SER A N 1
ATOM 1803 C CA . SER A 1 255 ? -2.877 9.930 -11.163 1.00 85.06 255 SER A CA 1
ATOM 1804 C C . SER A 1 255 ? -2.169 8.686 -10.621 1.00 85.06 255 SER A C 1
ATOM 1806 O O . SER A 1 255 ? -1.922 7.721 -11.345 1.00 85.06 255 SER A O 1
ATOM 1808 N N . ILE A 1 256 ? -1.828 8.720 -9.334 1.00 86.56 256 ILE A N 1
ATOM 1809 C CA . ILE A 1 256 ? -1.322 7.576 -8.565 1.00 86.56 256 ILE A CA 1
ATOM 1810 C C . ILE A 1 256 ? -2.290 7.300 -7.434 1.00 86.56 256 ILE A C 1
ATOM 1812 O O . ILE A 1 256 ? -2.681 8.231 -6.736 1.00 86.56 256 ILE A O 1
ATOM 1816 N N . THR A 1 257 ? -2.611 6.037 -7.208 1.00 85.69 257 THR A N 1
ATOM 1817 C CA . THR A 1 257 ? -3.221 5.593 -5.960 1.00 85.69 257 THR A CA 1
ATOM 1818 C C . THR A 1 257 ? -2.124 5.036 -5.063 1.00 85.69 257 THR A C 1
ATOM 1820 O O . THR A 1 257 ? -1.347 4.193 -5.501 1.00 85.69 257 THR A O 1
ATOM 1823 N N . ALA A 1 258 ? -2.030 5.529 -3.832 1.00 86.88 258 ALA A N 1
ATOM 1824 C CA . ALA A 1 258 ? -1.099 5.057 -2.818 1.00 86.88 258 ALA A CA 1
ATOM 1825 C C . ALA A 1 258 ? -1.877 4.565 -1.596 1.00 86.88 258 ALA A C 1
ATOM 1827 O O . ALA A 1 258 ? -2.803 5.243 -1.141 1.00 86.88 258 ALA A O 1
ATOM 1828 N N . SER A 1 259 ? -1.488 3.419 -1.050 1.00 84.75 259 SER A N 1
ATOM 1829 C CA . SER A 1 259 ? -2.072 2.843 0.160 1.00 84.75 259 SER A CA 1
ATOM 1830 C C . SER A 1 259 ? -1.008 2.474 1.186 1.00 84.75 259 SER A C 1
ATOM 1832 O O . SER A 1 259 ? 0.177 2.323 0.871 1.00 84.75 259 SER A O 1
ATOM 1834 N N . ASN A 1 260 ? -1.436 2.377 2.441 1.00 82.75 260 ASN A N 1
ATOM 1835 C CA . ASN A 1 260 ? -0.558 2.043 3.551 1.00 82.75 260 ASN A CA 1
ATOM 1836 C C . ASN A 1 260 ? -0.003 0.620 3.464 1.00 82.75 260 ASN A C 1
ATOM 1838 O O . ASN A 1 260 ? -0.666 -0.298 2.993 1.00 82.75 260 ASN A O 1
ATOM 1842 N N . LEU A 1 261 ? 1.186 0.440 4.031 1.00 80.81 261 LEU A N 1
ATOM 1843 C CA . LEU A 1 261 ? 1.694 -0.862 4.445 1.00 80.81 261 LEU A CA 1
ATOM 1844 C C . LEU A 1 261 ? 1.093 -1.229 5.814 1.00 80.81 261 LEU A C 1
ATOM 1846 O O . LEU A 1 261 ? 0.506 -0.389 6.507 1.00 80.81 261 LEU A O 1
ATOM 1850 N N . SER A 1 262 ? 1.269 -2.477 6.243 1.00 81.50 262 SER A N 1
ATOM 1851 C CA . SER A 1 262 ? 0.689 -2.999 7.494 1.00 81.50 262 SER A CA 1
ATOM 1852 C C . SER A 1 262 ? 1.059 -2.189 8.747 1.00 81.50 262 SER A C 1
ATOM 1854 O O . SER A 1 262 ? 0.272 -2.087 9.685 1.00 81.50 262 SER A O 1
ATOM 1856 N N . TRP A 1 263 ? 2.234 -1.558 8.763 1.00 79.44 263 TRP A N 1
ATOM 1857 C CA . TRP A 1 263 ? 2.768 -0.867 9.938 1.00 79.44 263 TRP A CA 1
ATOM 1858 C C . TRP A 1 263 ? 2.489 0.647 9.978 1.00 79.44 263 TRP A C 1
ATOM 1860 O O . TRP A 1 263 ? 2.687 1.260 11.027 1.00 79.44 263 TRP A O 1
ATOM 1870 N N . ASN A 1 264 ? 2.029 1.273 8.884 1.00 86.56 264 ASN A N 1
ATOM 1871 C CA . ASN A 1 264 ? 1.845 2.735 8.805 1.00 86.56 264 ASN A CA 1
ATOM 1872 C C . ASN A 1 264 ? 0.417 3.193 8.466 1.00 86.56 264 ASN A C 1
ATOM 1874 O O . ASN A 1 264 ? 0.216 4.351 8.095 1.00 86.56 264 ASN A O 1
ATOM 1878 N N . GLY A 1 265 ? -0.583 2.321 8.614 1.00 83.06 265 GLY A N 1
ATOM 1879 C CA . GLY A 1 265 ? -1.990 2.644 8.341 1.00 83.06 265 GLY A CA 1
ATOM 1880 C C . GLY A 1 265 ? -2.729 3.400 9.451 1.00 83.06 265 GLY A C 1
ATOM 1881 O O . GLY A 1 265 ? -3.756 4.027 9.194 1.00 83.06 265 GLY A O 1
ATOM 1882 N N . THR A 1 266 ? -2.224 3.369 10.690 1.00 81.44 266 THR A N 1
ATOM 1883 C CA . THR A 1 266 ? -2.979 3.873 11.848 1.00 81.44 266 THR A CA 1
ATOM 1884 C C . THR A 1 266 ? -2.923 5.399 11.987 1.00 81.44 266 THR A C 1
ATOM 1886 O O . THR A 1 266 ? -1.854 5.963 12.211 1.00 81.44 266 THR A O 1
ATOM 1889 N N . VAL A 1 267 ? -4.086 6.063 11.977 1.00 85.19 267 VAL A N 1
ATOM 1890 C CA . VAL A 1 267 ? -4.240 7.495 12.299 1.00 85.19 267 VAL A CA 1
ATOM 1891 C C . VAL A 1 267 ? -5.350 7.681 13.337 1.00 85.19 267 VAL A C 1
ATOM 1893 O O . VAL A 1 267 ? -6.516 7.347 13.106 1.00 85.19 267 VAL A O 1
ATOM 1896 N N . GLN A 1 268 ? -4.990 8.209 14.508 1.00 83.25 268 GLN A N 1
ATOM 1897 C CA . GLN A 1 268 ? -5.921 8.396 15.628 1.00 83.25 268 GLN A CA 1
ATOM 1898 C C . GLN A 1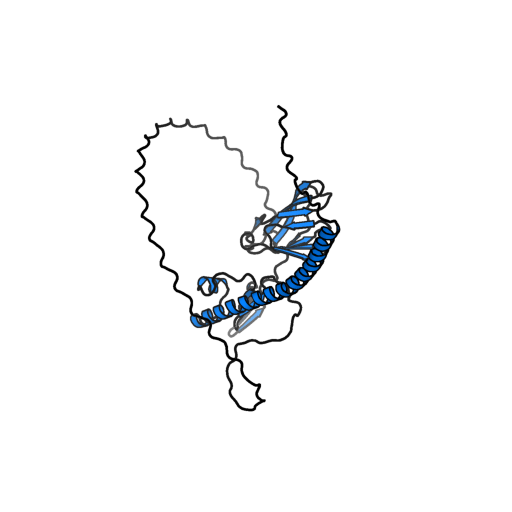 268 ? -7.010 9.440 15.313 1.00 83.25 268 GLN A C 1
ATOM 1900 O O . GLN A 1 268 ? -6.776 10.324 14.485 1.00 83.25 268 GLN A O 1
ATOM 1905 N N . PRO A 1 269 ? -8.185 9.373 15.970 1.00 82.38 269 PRO A N 1
ATOM 1906 C CA . PRO A 1 269 ? -9.204 10.417 15.871 1.00 82.38 269 PRO A CA 1
ATOM 1907 C C . PRO A 1 269 ? -8.634 11.803 16.197 1.00 82.38 269 PRO A C 1
ATOM 1909 O O . PRO A 1 269 ? -7.951 11.973 17.207 1.00 82.38 269 PRO A O 1
ATOM 1912 N N . GLY A 1 270 ? -8.911 12.792 15.350 1.00 82.31 270 GLY A N 1
ATOM 1913 C CA . GLY A 1 270 ? -8.426 14.167 15.503 1.00 82.31 270 GLY A CA 1
ATOM 1914 C C . GLY A 1 270 ? -6.927 14.371 15.245 1.00 82.31 270 GLY A C 1
ATOM 1915 O O . GLY A 1 270 ? -6.436 15.478 15.458 1.00 82.31 270 GLY A O 1
ATOM 1916 N N . ALA A 1 271 ? -6.190 13.341 14.816 1.00 87.12 271 ALA A N 1
ATOM 1917 C CA . ALA A 1 271 ? -4.747 13.420 14.603 1.00 87.12 271 ALA A CA 1
ATOM 1918 C C . ALA A 1 271 ? -4.370 13.627 13.129 1.00 87.12 271 ALA A C 1
ATOM 1920 O O . ALA A 1 271 ? -5.085 13.222 12.208 1.00 87.12 271 ALA A O 1
ATOM 1921 N N . THR A 1 272 ? -3.182 14.194 12.920 1.00 93.00 272 THR A N 1
ATOM 1922 C CA . THR A 1 272 ? -2.491 14.218 11.627 1.00 93.00 272 THR A CA 1
ATOM 1923 C C . THR A 1 272 ? -1.255 13.330 11.715 1.00 93.00 272 THR A C 1
ATOM 1925 O O . THR A 1 272 ? -0.477 13.445 12.661 1.00 93.00 272 THR A O 1
ATOM 1928 N N . ALA A 1 273 ? -1.071 12.457 10.729 1.00 90.88 273 ALA A N 1
ATOM 1929 C CA . ALA A 1 273 ? 0.094 11.591 10.591 1.00 90.88 273 ALA A CA 1
ATOM 1930 C C . ALA A 1 273 ? 0.812 11.855 9.262 1.00 90.88 273 ALA A C 1
ATOM 1932 O O . ALA A 1 273 ? 0.182 12.236 8.276 1.00 90.88 273 ALA A O 1
ATOM 1933 N N . THR A 1 274 ? 2.118 11.587 9.227 1.00 96.06 274 THR A N 1
ATOM 1934 C CA . THR A 1 274 ? 2.940 11.596 8.005 1.00 96.06 274 THR A CA 1
ATOM 1935 C C . THR A 1 274 ? 3.454 10.177 7.755 1.00 96.06 274 THR A C 1
ATOM 1937 O O . THR A 1 274 ? 4.608 9.878 8.062 1.00 96.06 274 THR A O 1
ATOM 1940 N N . PRO A 1 275 ? 2.589 9.252 7.302 1.00 89.56 275 PRO A N 1
ATOM 1941 C CA . PRO A 1 275 ? 2.930 7.832 7.226 1.00 89.56 275 PRO A CA 1
ATOM 1942 C C . PRO A 1 275 ? 3.952 7.521 6.127 1.00 89.56 275 PRO A C 1
ATOM 1944 O O . PRO A 1 275 ? 4.593 6.469 6.164 1.00 89.56 275 PRO A O 1
ATOM 1947 N N . THR A 1 276 ? 4.095 8.417 5.146 1.00 94.12 276 THR A N 1
ATOM 1948 C CA . THR A 1 276 ? 5.030 8.255 4.039 1.00 94.12 276 THR A CA 1
ATOM 1949 C C . THR A 1 276 ? 5.425 9.589 3.381 1.00 94.12 276 THR A C 1
ATOM 1951 O O . THR A 1 276 ? 4.905 10.650 3.726 1.00 94.12 276 THR A O 1
ATOM 1954 N N . GLY A 1 277 ? 6.338 9.530 2.412 1.00 94.69 277 GLY A N 1
ATOM 1955 C CA . GLY A 1 277 ? 6.642 10.589 1.463 1.00 94.69 277 GLY A CA 1
ATOM 1956 C C . GLY A 1 277 ? 6.803 10.053 0.039 1.00 94.69 277 GLY A C 1
ATOM 1957 O O . GLY A 1 277 ? 6.530 8.885 -0.244 1.00 94.69 277 GLY A O 1
ATOM 1958 N N . ALA A 1 278 ? 7.207 10.931 -0.873 1.00 96.62 278 ALA A N 1
ATOM 1959 C CA . ALA A 1 278 ? 7.415 10.608 -2.274 1.00 96.62 278 ALA A CA 1
ATOM 1960 C C . ALA A 1 278 ? 8.579 11.391 -2.876 1.00 96.62 278 ALA A C 1
ATOM 1962 O O . ALA A 1 278 ? 8.789 12.564 -2.560 1.00 96.62 278 ALA A O 1
ATOM 1963 N N . ALA A 1 279 ? 9.297 10.735 -3.785 1.00 96.75 279 ALA A N 1
ATOM 1964 C CA . ALA A 1 279 ? 10.236 11.389 -4.677 1.00 96.75 279 ALA A CA 1
ATOM 1965 C C . ALA A 1 279 ? 9.451 11.899 -5.885 1.00 96.75 279 ALA A C 1
ATOM 1967 O O . ALA A 1 279 ? 8.600 11.189 -6.424 1.00 96.75 279 ALA A O 1
ATOM 1968 N N . ILE A 1 280 ? 9.724 13.126 -6.304 1.00 97.00 280 ILE A N 1
ATOM 1969 C CA . ILE A 1 280 ? 9.055 13.780 -7.421 1.00 97.00 280 ILE A CA 1
ATOM 1970 C C . ILE A 1 280 ? 10.102 14.108 -8.479 1.00 97.00 280 ILE A C 1
ATOM 1972 O O . ILE A 1 280 ? 11.141 14.679 -8.160 1.00 97.00 280 ILE A O 1
ATOM 1976 N N . SER A 1 281 ? 9.845 13.752 -9.735 1.00 95.06 281 SER A N 1
ATOM 1977 C CA . SER A 1 281 ? 10.685 14.107 -10.876 1.00 95.06 281 SER A CA 1
ATOM 1978 C C . SER A 1 281 ? 9.979 15.106 -11.789 1.00 95.06 281 SER A C 1
ATOM 1980 O O . SER A 1 281 ? 8.788 14.991 -12.087 1.00 95.06 281 SER A O 1
ATOM 1982 N N . GLY A 1 282 ? 10.734 16.109 -12.225 1.00 92.38 282 GLY A N 1
ATOM 1983 C CA . GLY A 1 282 ? 10.254 17.221 -13.039 1.00 92.38 282 GLY A CA 1
ATOM 1984 C C . GLY A 1 282 ? 10.862 18.545 -12.587 1.00 92.38 282 GLY A C 1
ATOM 1985 O O . GLY A 1 282 ? 11.373 18.667 -11.477 1.00 92.38 282 GLY A O 1
ATOM 1986 N N . SER A 1 283 ? 10.835 19.539 -13.468 1.00 93.31 283 SER A N 1
ATOM 1987 C CA . SER A 1 283 ? 11.395 20.865 -13.207 1.00 93.31 283 SER A CA 1
ATOM 1988 C C . SER A 1 283 ? 10.341 21.843 -12.677 1.00 93.31 283 SER A C 1
ATOM 1990 O O . SER A 1 283 ? 9.134 21.634 -12.811 1.00 93.31 283 SER A O 1
ATOM 1992 N N . GLY A 1 284 ? 10.802 22.938 -12.067 1.00 92.12 284 GLY A N 1
ATOM 1993 C CA . GLY A 1 284 ? 9.929 24.021 -11.597 1.00 92.12 284 GLY A CA 1
ATOM 1994 C C . GLY A 1 284 ? 9.193 23.741 -10.282 1.00 92.12 284 GLY A C 1
ATOM 1995 O O . GLY A 1 284 ? 8.235 24.442 -9.968 1.00 92.12 284 GLY A O 1
ATOM 1996 N N . LEU A 1 285 ? 9.625 22.734 -9.517 1.00 94.81 285 LEU A N 1
ATOM 1997 C CA . LEU A 1 285 ? 9.103 22.452 -8.179 1.00 94.81 285 LEU A CA 1
ATOM 1998 C C . LEU A 1 285 ? 9.728 23.396 -7.148 1.00 94.81 285 LEU A C 1
ATOM 2000 O O . LEU A 1 285 ? 10.915 23.710 -7.218 1.00 94.81 285 LEU A O 1
ATOM 2004 N N . ALA A 1 286 ? 8.932 23.820 -6.169 1.00 96.19 286 ALA A N 1
ATOM 2005 C CA . ALA A 1 286 ? 9.389 24.633 -5.052 1.00 96.19 286 ALA A CA 1
ATOM 2006 C C . ALA A 1 286 ? 8.952 24.009 -3.724 1.00 96.19 286 ALA A C 1
ATOM 2008 O O . ALA A 1 286 ? 7.956 23.288 -3.643 1.00 96.19 286 ALA A O 1
ATOM 2009 N N . VAL A 1 287 ? 9.690 24.310 -2.655 1.00 97.44 287 VAL A N 1
ATOM 2010 C CA . VAL A 1 287 ? 9.270 23.945 -1.298 1.00 97.44 287 VAL A CA 1
ATOM 2011 C C . VAL A 1 287 ? 7.910 24.578 -1.003 1.00 97.44 287 VAL A C 1
ATOM 2013 O O . VAL A 1 287 ? 7.703 25.767 -1.243 1.00 97.44 287 VAL A O 1
ATOM 2016 N N . GLY A 1 288 ? 6.977 23.771 -0.499 1.00 94.38 288 GLY A N 1
ATOM 2017 C CA . GLY A 1 288 ? 5.593 24.165 -0.247 1.00 94.38 288 GLY A CA 1
ATOM 2018 C C . GLY A 1 288 ? 4.626 23.911 -1.405 1.00 94.38 288 GLY A C 1
ATOM 2019 O O . GLY A 1 288 ? 3.424 24.073 -1.204 1.00 94.38 288 GLY A O 1
ATOM 2020 N N . THR A 1 289 ? 5.091 23.477 -2.585 1.00 94.38 289 THR A N 1
ATOM 2021 C CA . THR A 1 289 ? 4.189 22.993 -3.642 1.00 94.38 289 THR A CA 1
ATOM 2022 C C . THR A 1 289 ? 3.364 21.820 -3.112 1.00 94.38 289 THR A C 1
ATOM 2024 O O . THR A 1 289 ? 3.914 20.863 -2.558 1.00 94.38 289 THR A O 1
ATOM 2027 N N . THR A 1 290 ? 2.044 21.895 -3.285 1.00 94.31 290 THR A N 1
ATOM 2028 C CA . THR A 1 290 ? 1.107 20.840 -2.897 1.00 94.31 290 THR A CA 1
ATOM 2029 C C . THR A 1 290 ? 0.481 20.198 -4.123 1.00 94.31 290 THR A C 1
ATOM 2031 O O . THR A 1 290 ? 0.103 20.879 -5.075 1.00 94.31 290 THR A O 1
ATOM 2034 N N . PHE A 1 291 ? 0.352 18.875 -4.082 1.00 89.94 291 PHE A N 1
ATOM 2035 C CA . PHE A 1 291 ? -0.344 18.115 -5.114 1.00 89.94 291 PHE A CA 1
ATOM 2036 C C . PHE A 1 291 ? -1.764 17.793 -4.648 1.00 89.94 291 PHE A C 1
ATOM 2038 O O . PHE A 1 291 ? -1.940 17.405 -3.484 1.00 89.94 291 PHE A O 1
ATOM 2045 N N . PRO A 1 292 ? -2.779 17.923 -5.525 1.00 85.12 292 PRO A N 1
ATOM 2046 C CA . PRO A 1 292 ? -4.134 17.513 -5.201 1.00 85.12 292 PRO A CA 1
ATOM 2047 C C . PRO A 1 292 ? -4.160 16.044 -4.789 1.00 85.12 292 PRO A C 1
ATOM 2049 O O . PRO A 1 292 ? -3.721 15.162 -5.529 1.00 85.12 292 PRO A O 1
ATOM 2052 N N . CYS A 1 293 ? -4.686 15.797 -3.597 1.00 85.25 293 CYS A N 1
ATOM 2053 C CA . CYS A 1 293 ? -4.830 14.473 -3.029 1.00 85.25 293 CYS A CA 1
ATOM 2054 C C . CYS A 1 293 ? -6.282 14.286 -2.592 1.00 85.25 293 CYS A C 1
ATOM 2056 O O . CYS A 1 293 ? -6.858 15.150 -1.931 1.00 85.25 293 CYS A O 1
ATOM 2058 N N . ALA A 1 294 ? -6.880 13.165 -2.977 1.00 80.38 294 ALA A N 1
ATOM 2059 C CA . ALA A 1 294 ? -8.207 12.765 -2.542 1.00 80.38 294 ALA A CA 1
ATOM 2060 C C . ALA A 1 294 ? -8.093 11.460 -1.763 1.00 80.38 294 ALA A C 1
ATOM 2062 O O . ALA A 1 294 ? -7.505 10.497 -2.256 1.00 80.38 294 ALA A O 1
ATOM 2063 N N . VAL A 1 295 ? -8.678 11.410 -0.567 1.00 78.38 295 VAL A N 1
ATOM 2064 C CA . VAL A 1 295 ? -8.863 10.131 0.116 1.00 78.38 295 VAL A CA 1
ATOM 2065 C C . VAL A 1 295 ? -9.826 9.318 -0.729 1.00 78.38 295 VAL A C 1
ATOM 2067 O O . VAL A 1 295 ? -10.943 9.751 -1.013 1.00 78.38 295 VAL A O 1
ATOM 2070 N N . VAL A 1 296 ? -9.366 8.154 -1.161 1.00 69.62 296 VAL A N 1
ATOM 2071 C CA . VAL A 1 296 ? -10.254 7.147 -1.709 1.00 69.62 296 VAL A CA 1
ATOM 2072 C C . VAL A 1 296 ? -10.854 6.517 -0.472 1.00 69.62 296 VAL A C 1
ATOM 2074 O O . VAL A 1 296 ? -10.140 5.885 0.304 1.00 69.62 296 VAL A O 1
ATOM 2077 N N . THR A 1 297 ? -12.142 6.756 -0.221 1.00 51.44 297 THR A N 1
ATOM 2078 C CA . THR A 1 297 ? -12.858 5.893 0.716 1.00 51.44 297 THR A CA 1
ATOM 2079 C C . THR A 1 297 ? -12.605 4.477 0.221 1.00 51.44 297 THR A C 1
ATOM 2081 O O . THR A 1 297 ? -13.019 4.196 -0.911 1.00 51.44 297 THR A O 1
ATOM 2084 N N . PRO A 1 298 ? -11.909 3.604 0.980 1.00 43.44 298 PRO A N 1
ATOM 2085 C CA . PRO A 1 298 ? -12.008 2.194 0.660 1.00 43.44 298 PRO A CA 1
ATOM 2086 C C . PRO A 1 298 ? -13.509 1.927 0.602 1.00 43.44 298 PRO A C 1
ATOM 2088 O O . PRO A 1 298 ? -14.243 2.413 1.471 1.00 43.44 298 PRO A O 1
ATOM 2091 N N . THR A 1 299 ? -13.992 1.283 -0.462 1.00 36.25 299 THR A N 1
ATOM 2092 C CA . THR A 1 299 ? -15.340 0.717 -0.428 1.00 36.25 299 THR A CA 1
ATOM 2093 C C . THR A 1 299 ? -15.402 -0.016 0.905 1.00 36.25 299 THR A C 1
ATOM 2095 O O . THR A 1 299 ? -14.546 -0.882 1.112 1.00 36.25 299 THR A O 1
ATOM 2098 N N . PRO A 1 300 ? -16.247 0.409 1.865 1.00 32.97 300 PRO A N 1
ATOM 2099 C CA . PRO A 1 300 ? -16.249 -0.241 3.160 1.00 32.97 300 PRO A CA 1
ATOM 2100 C C . PRO A 1 300 ? -16.460 -1.720 2.870 1.00 32.97 300 PRO A C 1
ATOM 2102 O O . PRO A 1 300 ? -17.373 -2.060 2.107 1.00 32.97 300 PRO A O 1
ATOM 2105 N N . LYS A 1 301 ? -15.593 -2.591 3.409 1.00 35.81 301 LYS A N 1
ATOM 2106 C CA . LYS A 1 301 ? -15.936 -4.012 3.451 1.00 35.81 301 LYS A CA 1
ATOM 2107 C C . LYS A 1 301 ? -17.337 -4.033 4.069 1.00 35.81 301 LYS A C 1
ATOM 2109 O O . LYS A 1 301 ? -17.578 -3.337 5.055 1.00 35.81 301 LYS A O 1
ATOM 2114 N N . VAL A 1 302 ? -18.300 -4.699 3.430 1.00 39.06 302 VAL A N 1
ATOM 2115 C CA . VAL A 1 302 ? -19.719 -4.652 3.847 1.00 39.06 302 VAL A CA 1
ATOM 2116 C C . VAL A 1 302 ? -19.867 -5.008 5.339 1.00 39.06 302 VAL A C 1
ATOM 2118 O O . VAL A 1 302 ? -20.748 -4.483 6.013 1.00 39.06 302 VAL A O 1
ATOM 2121 N N . SER A 1 303 ? -18.919 -5.784 5.874 1.00 42.31 303 SER A N 1
ATOM 2122 C CA . SER A 1 303 ? -18.720 -6.110 7.290 1.00 42.31 303 SER A CA 1
ATOM 2123 C C . SER A 1 303 ? -18.539 -4.917 8.246 1.00 42.31 303 SER A C 1
ATOM 2125 O O . SER A 1 303 ? -18.851 -5.042 9.426 1.00 42.31 303 SER A O 1
ATOM 2127 N N . ASP A 1 304 ? -18.063 -3.764 7.771 1.00 36.34 304 ASP A N 1
ATOM 2128 C CA . ASP A 1 304 ? -17.844 -2.557 8.582 1.00 36.34 304 ASP A CA 1
ATOM 2129 C C . ASP A 1 304 ? -19.057 -1.605 8.574 1.00 36.34 304 ASP A C 1
ATOM 2131 O O . ASP A 1 304 ? -19.086 -0.601 9.300 1.00 36.34 304 ASP A O 1
ATOM 2135 N N . VAL A 1 305 ? -20.082 -1.900 7.763 1.00 40.44 305 VAL A N 1
ATOM 2136 C CA . VAL A 1 305 ? -21.330 -1.132 7.702 1.00 40.44 305 VAL A CA 1
ATOM 2137 C C . VAL A 1 305 ? -22.274 -1.627 8.796 1.00 40.44 305 VAL A C 1
ATOM 2139 O O . VAL A 1 305 ? -23.044 -2.565 8.617 1.00 40.44 305 VAL A O 1
ATOM 2142 N N . ALA A 1 306 ? -22.252 -0.968 9.954 1.00 50.00 306 ALA A N 1
ATOM 2143 C CA . ALA A 1 306 ? -23.248 -1.214 10.993 1.00 50.00 306 ALA A CA 1
ATOM 2144 C C . ALA A 1 306 ? -24.593 -0.569 10.599 1.00 50.00 306 ALA A C 1
ATOM 2146 O O . ALA A 1 306 ? -24.826 0.614 10.863 1.00 50.00 306 ALA A O 1
ATOM 2147 N N . CYS A 1 307 ? -25.490 -1.335 9.972 1.00 44.62 307 CYS A N 1
ATOM 2148 C CA . CYS A 1 307 ? -26.881 -0.922 9.779 1.00 44.62 307 CYS A CA 1
ATOM 2149 C C . CYS A 1 307 ? -27.570 -0.845 11.144 1.00 44.62 307 CYS A C 1
ATOM 2151 O O . CYS A 1 307 ? -27.820 -1.859 11.796 1.00 44.62 307 CYS A O 1
ATOM 2153 N N . THR A 1 308 ? -27.863 0.372 11.604 1.00 49.62 308 THR A N 1
ATOM 2154 C CA . THR A 1 308 ? -28.607 0.556 12.851 1.00 49.62 308 THR A CA 1
ATOM 2155 C C . THR A 1 308 ? -30.086 0.620 12.508 1.00 49.62 308 THR A C 1
ATOM 2157 O O . THR A 1 308 ? -30.572 1.631 12.018 1.00 49.62 308 THR A O 1
ATOM 2160 N N . LEU A 1 309 ? -30.793 -0.479 12.754 1.00 45.38 309 LEU A N 1
ATOM 2161 C CA . LEU A 1 309 ? -32.241 -0.556 12.610 1.00 45.38 309 LEU A CA 1
ATOM 2162 C C . LEU A 1 309 ? -32.910 0.380 13.627 1.00 45.38 309 LEU A C 1
ATOM 2164 O O . LEU A 1 309 ? -32.899 0.121 14.832 1.00 45.38 309 LEU A O 1
ATOM 2168 N N . GLU A 1 310 ? -33.496 1.475 13.150 1.00 57.94 310 GLU A N 1
ATOM 2169 C CA . GLU A 1 310 ? -34.230 2.412 13.999 1.00 57.94 310 GLU A CA 1
ATOM 2170 C C . GLU A 1 310 ? -35.713 2.014 14.029 1.00 57.94 310 GLU A C 1
ATOM 2172 O O . GLU A 1 310 ? -36.402 2.011 13.001 1.00 57.94 310 GLU A O 1
ATOM 2177 N N . VAL A 1 311 ? -36.222 1.656 15.214 1.00 66.56 311 VAL A N 1
ATOM 2178 C CA . VAL A 1 311 ? -37.643 1.335 15.403 1.00 66.56 311 VAL A CA 1
ATOM 2179 C C . VAL A 1 311 ? -38.434 2.634 15.368 1.00 66.56 311 VAL A C 1
ATOM 2181 O O . VAL A 1 311 ? -38.407 3.430 16.303 1.00 66.56 311 VAL A O 1
ATOM 2184 N N . THR A 1 312 ? -39.149 2.847 14.270 1.00 67.38 312 THR A N 1
ATOM 2185 C CA . THR A 1 312 ? -39.917 4.078 14.055 1.00 67.38 312 THR A CA 1
ATOM 2186 C C . THR A 1 312 ? -41.240 4.061 14.814 1.00 67.38 312 THR A C 1
ATOM 2188 O O . THR A 1 312 ? -41.708 5.120 15.225 1.00 67.38 312 THR A O 1
ATOM 2191 N N . GLN A 1 313 ? -41.829 2.877 15.042 1.00 53.69 313 GLN A N 1
ATOM 2192 C CA . GLN A 1 313 ? -43.030 2.675 15.863 1.00 53.69 313 GLN A CA 1
ATOM 2193 C C . GLN A 1 313 ? -43.065 1.255 16.447 1.00 53.69 313 GLN A C 1
ATOM 2195 O O . GLN A 1 313 ? -42.701 0.305 15.757 1.00 53.69 313 GLN A O 1
ATOM 2200 N N . ALA A 1 314 ? -43.552 1.098 17.683 1.00 54.41 314 ALA A N 1
ATOM 2201 C CA . ALA A 1 314 ? -43.737 -0.201 18.338 1.00 54.41 314 ALA A CA 1
ATOM 2202 C C . ALA A 1 314 ? -45.127 -0.311 18.991 1.00 54.41 314 ALA A C 1
ATOM 2204 O O . ALA A 1 314 ? -45.601 0.642 19.611 1.00 54.41 314 ALA A O 1
ATOM 2205 N N . TRP A 1 315 ? -45.763 -1.481 18.882 1.00 78.38 315 TRP A N 1
ATOM 2206 C CA . TRP A 1 315 ? -47.009 -1.835 19.572 1.00 78.38 315 TRP A CA 1
ATOM 2207 C C . TRP A 1 315 ? -47.000 -3.305 20.030 1.00 78.38 315 TRP A C 1
ATOM 2209 O O . TRP A 1 315 ? -46.099 -4.075 19.697 1.00 78.38 315 TRP A O 1
ATOM 2219 N N . ASN A 1 316 ? -47.995 -3.712 20.833 1.00 54.09 316 ASN A N 1
ATOM 2220 C CA . ASN A 1 316 ? -48.062 -5.069 21.392 1.00 54.09 316 ASN A CA 1
ATOM 2221 C C . ASN A 1 316 ? -48.149 -6.122 20.276 1.00 54.09 316 ASN A C 1
ATOM 2223 O O . ASN A 1 316 ? -49.201 -6.298 19.663 1.00 54.09 316 ASN A O 1
ATOM 2227 N N . GLY A 1 317 ? -47.027 -6.805 20.033 1.00 63.75 317 GLY A N 1
ATOM 2228 C CA . GLY A 1 317 ? -46.881 -7.860 19.030 1.00 63.75 317 GLY A CA 1
ATOM 2229 C C . GLY A 1 317 ? -46.061 -7.496 17.785 1.00 63.75 317 GLY A C 1
ATOM 2230 O O . GLY A 1 317 ? -45.882 -8.370 16.944 1.00 63.75 317 GLY A O 1
ATOM 2231 N N . GLY A 1 318 ? -45.542 -6.266 17.642 1.00 66.25 318 GLY A N 1
ATOM 2232 C CA . GLY A 1 318 ? -44.670 -5.910 16.512 1.00 66.25 318 GLY A CA 1
ATOM 2233 C C . GLY A 1 318 ? -44.323 -4.420 16.397 1.00 66.25 318 GLY A C 1
ATOM 2234 O O . GLY A 1 318 ? -44.852 -3.585 17.128 1.00 66.25 318 GLY A O 1
ATOM 2235 N N . GLY A 1 319 ? -43.424 -4.078 15.470 1.00 73.00 319 GLY A N 1
ATOM 2236 C CA . GLY A 1 319 ? -43.012 -2.698 15.202 1.00 73.00 319 GLY A CA 1
ATOM 2237 C C . GLY A 1 319 ? -42.488 -2.497 13.780 1.00 73.00 319 GLY A C 1
ATOM 2238 O O . GLY A 1 319 ? -42.098 -3.453 13.115 1.00 73.00 319 GLY A O 1
ATOM 2239 N N . ASN A 1 320 ? -42.492 -1.245 13.322 1.00 64.00 320 ASN A N 1
ATOM 2240 C CA . ASN A 1 320 ? -41.937 -0.844 12.031 1.00 64.00 320 ASN A CA 1
ATOM 2241 C C . ASN A 1 320 ? -40.490 -0.393 12.210 1.00 64.00 320 ASN A C 1
ATOM 2243 O O . ASN A 1 320 ? -40.185 0.413 13.095 1.00 64.00 320 ASN A O 1
ATOM 2247 N N . VAL A 1 321 ? -39.612 -0.856 11.329 1.00 61.84 321 VAL A N 1
ATOM 2248 C CA . VAL A 1 321 ? -38.181 -0.557 11.382 1.00 61.84 321 VAL A CA 1
ATOM 2249 C C . VAL A 1 321 ? -37.741 0.021 10.046 1.00 61.84 321 VAL A C 1
ATOM 2251 O O . VAL A 1 321 ? -38.209 -0.429 9.000 1.00 61.84 321 VAL A O 1
ATOM 2254 N N . ARG A 1 322 ? -36.869 1.030 10.084 1.00 56.69 322 ARG A N 1
ATOM 2255 C CA . ARG A 1 322 ? -36.161 1.510 8.894 1.00 56.69 322 ARG A CA 1
ATOM 2256 C C . ARG A 1 322 ? -34.681 1.169 9.018 1.00 56.69 322 ARG A C 1
ATOM 2258 O O . ARG A 1 322 ? -34.131 1.250 10.119 1.00 56.69 322 ARG A O 1
ATOM 2265 N N . LEU A 1 323 ? -34.105 0.755 7.895 1.00 46.94 323 LEU A N 1
ATOM 2266 C CA . LEU A 1 323 ? -32.667 0.568 7.709 1.00 46.94 323 LEU A CA 1
ATOM 2267 C C . LEU A 1 323 ? -31.984 1.917 7.475 1.00 46.94 323 LEU A C 1
ATOM 2269 O O . LEU A 1 323 ? -32.630 2.793 6.851 1.00 46.94 323 LEU A O 1
#

Secondary structure (DSSP, 8-state):
---PPPP------PPPHHHHHHHHHHHHHHHHHHHHHHHHHHHHHHHHHHHHHHHHHHHHHHHHHHHHSS---HHHHHHTTSSSS--SSEEEEE-SS-EEEEETT---------------------------------PPP-PPPPPPPPPPPPPPPPPPPPPPPPPPPPP-PPPPP-PPPPP-PPPPP-PPPPP--SSEEEEEEEEEEETTEEEEEEEEEE-SSS-B---EEEEE-TT-EEEESSEEEEEETTEEEEEE-TTT--B-TT-EEEEEEEEEESSS--TT-EE-EEE------GGG-----EEEEEETTEEEEE-

Solvent-accessible surface area (backbone atoms only — not comparable to full-atom values): 20767 Å² total; per-residue (Å²): 137,86,86,80,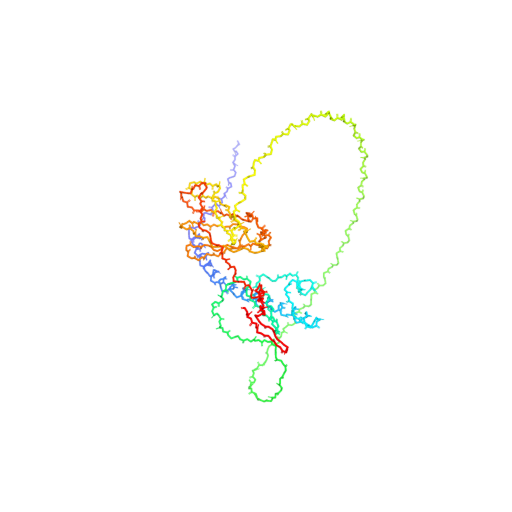81,85,82,80,83,78,82,79,75,73,80,51,73,67,55,58,50,52,50,56,48,52,51,52,55,53,52,56,54,51,54,58,57,52,58,63,52,51,60,54,52,49,56,49,50,52,56,52,50,51,54,50,50,51,54,30,37,54,56,43,22,76,74,68,78,46,68,68,50,51,68,53,34,32,74,70,64,58,30,97,59,66,66,83,60,43,37,68,43,78,55,100,88,44,72,50,79,43,60,55,81,75,68,81,76,72,82,81,77,72,80,87,79,88,88,84,85,84,88,82,91,82,85,88,81,89,85,84,86,81,89,84,87,82,83,84,80,86,79,81,80,86,79,86,78,80,80,85,80,85,79,80,81,85,80,85,77,80,82,84,77,88,75,80,81,83,79,86,75,81,82,82,79,86,75,81,83,80,80,86,74,80,80,79,81,83,73,80,75,78,77,78,46,94,40,66,44,44,42,37,33,25,74,41,55,46,82,56,24,33,38,26,42,34,36,40,34,26,38,33,93,54,71,37,65,68,48,38,34,37,34,49,37,87,88,40,46,75,48,63,46,74,43,51,73,49,78,58,89,67,30,36,40,41,29,49,40,96,87,49,16,70,33,50,50,69,32,73,40,69,59,34,35,28,45,32,41,44,64,88,58,47,66,67,46,68,41,62,40,43,56,45,76,69,78,70,58,72,90,74,61,81,80,67,70,45,72,78,45,79,53,98,92,54,65,49,70,45,120

Foldseek 3Di:
DDDDDDDDDPPPPPDDPVNVVVVVVVVVVVVVVVVVVVVVVPVVVVVVVLVVVVVLQVQLQVVVCVVPVAGDFQVVSCVVVSDVHRDQQWGWDADPVHIDIDGNVPDDDDDPDDDDDDPDDDDDDDDDDDDDDDDDDDDDDDDDDDDDDDDDDDDDDDDDDDDDDDDDDDDDDDDDDDDDDDDDDDDDDDDPQPDQDAAKDKKWFFAADDFWWTKTFIKIFASDQDKFQKWKKKWFLVPKDKAKDQWDWDDDDRIIITMHDNPQGTDHHRGMDRSIMIIIGGGDDDGGDIIDMDTDPPPPPVVVDPDDWDFPDDDDPDTDTDD

Nearest PDB structures (foldseek):
  6qfs-assembly7_G  TM=7.878E-01  e=4.695E-06  Cellulomonas fimi
  3ndy-assembly1_F  TM=8.101E-01  e=1.406E-05  Clostridium cellulovorans
  1exh-assembly1_A  TM=7.200E-01  e=3.199E-05  Cellulomonas fimi
  6bt9-assembly2_B  TM=7.823E-01  e=4.208E-04  Bacillus thuringiensis
  2rtt-assembly1_A  TM=6.414E-01  e=9.066E-05  Streptomyces coelicolor

Sequence (323 aa):
MTQQHPSTASGDRGFSLIEMLVVITVLGILATIVVFAMRGGADEAEAASYAADERTIETAQEAYNAQNGHYADEEQLVTAGLLRQASELHDVVLDEAGYHLVRADGVATDDGSTDGESANGQPVADEQDEPESPTAPAAPTTTAAPTTTAAPTTTAAPTTTAAPTTTAAPTTTAAPTTTAAPATTAAPATTVAPAAGTGVTCALTVYEAWDSGANANLTITNSTGRKVTAWVVRIDRQGYGITPWNATTSSSGGSITASNLSWNGTVQPGATATPTGAAISGSGLAVGTTFPCAVVTPTPKVSDVACTLEVTQAWNGGGNVRL

pLDDT: mean 70.91, std 20.01, range [29.61, 98.06]